Protein AF-A0A3M1X7D5-F1 (afdb_monomer)

pLDDT: mean 87.35, std 13.59, range [32.12, 98.69]

Solvent-accessible surface area (backbone atoms only — not comparable to full-atom values): 14669 Å² total; per-residue (Å²): 107,76,66,60,55,50,52,49,49,52,50,50,45,50,51,51,50,39,64,74,65,35,60,67,53,37,53,47,19,50,61,54,42,29,72,68,46,45,50,51,29,38,50,31,47,51,50,24,51,46,37,49,21,50,30,36,47,53,41,20,40,75,64,70,47,77,72,61,67,68,58,34,41,50,38,47,33,24,18,47,25,33,15,57,65,32,87,39,56,54,47,8,60,54,47,33,17,38,74,73,36,35,84,93,37,30,59,47,22,44,18,15,50,52,38,43,50,49,27,40,48,44,40,44,22,40,53,24,19,53,26,40,69,80,51,25,83,64,44,58,68,70,58,38,52,51,37,52,45,37,28,64,54,48,63,41,51,64,55,53,58,71,70,52,52,68,73,58,45,47,71,76,41,51,88,50,40,64,29,55,54,50,31,51,55,43,65,71,35,62,71,53,31,50,49,31,38,52,34,29,45,54,26,50,54,31,49,45,50,27,49,51,51,44,37,46,46,62,80,36,89,70,63,66,48,48,47,39,28,39,54,37,50,23,50,57,60,36,66,51,78,84,33,39,56,22,59,65,46,36,27,49,31,32,16,51,52,38,35,54,73,72,40,59,47,71,50,21,35,47,42,30,35,30,53,46,38,43,50,48,55,53,20,50,55,12,42,52,51,46,54,54,53,57,70,73,46,91,122

Radius of gyration: 19.64 Å; Cα contacts (8 Å, |Δi|>4): 387; chains: 1; bounding box: 58×40×52 Å

Foldseek 3Di:
DVVVVVVVLLVVLVVVLCVVLPVVLLVVLDVLLDDVLLVLLLVLLLVLLLLLLVLLQLLLVLLVLHDDSVLSSLLSLLLLLCLQRPFFVCRSVLVSLCVRRPDVCSLSSNLSSVLLVLLLQLLLLVLLLVLLVPPVPLPDPVVSVVSVVSNVVSVCVLVVVVPDDPVRLCVPQPVNSSSVVSSSSQCVPCVSSVSSNVSSNSSLVSVLVSLQSSLCSLPRDDDSSLSSNLSSVLVVQLVPRPGRSSPPSSLVSQLVSVVSVVHHSVSSNSSSSSSVSSSVVSSVVSNVSVVVVCVVDPD

Nearest PDB structures (foldseek):
  7f47-assembly1_A  TM=6.386E-01  e=2.350E-03  Rhizobium etli CFN 42
  5m4y-assembly2_C  TM=2.136E-01  e=1.141E+00  Saccharomyces cerevisiae S288C
  7jh5-assembly2_B  TM=1.949E-01  e=1.046E+00  synthetic construct
  7p5j-assembly1_B  TM=1.140E-01  e=4.348E-01  Homo sapiens

Structure (mmCIF, N/CA/C/O backbone):
data_AF-A0A3M1X7D5-F1
#
_entry.id   AF-A0A3M1X7D5-F1
#
loop_
_atom_site.group_PDB
_atom_site.id
_atom_site.type_symbol
_atom_site.label_atom_id
_atom_site.label_alt_id
_atom_site.label_comp_id
_atom_site.label_asym_id
_atom_site.label_entity_id
_atom_site.label_seq_id
_atom_site.pdbx_PDB_ins_code
_atom_site.Cartn_x
_atom_site.Cartn_y
_atom_site.Cartn_z
_atom_site.occupancy
_atom_site.B_iso_or_equiv
_atom_site.auth_seq_id
_atom_site.auth_comp_id
_atom_site.auth_asym_id
_atom_site.auth_atom_id
_atom_site.pdbx_PDB_model_num
ATOM 1 N N . MET A 1 1 ? -35.249 2.603 -13.057 1.00 46.97 1 MET A N 1
ATOM 2 C CA . MET A 1 1 ? -34.426 3.803 -13.359 1.00 46.97 1 MET A CA 1
ATOM 3 C C . MET A 1 1 ? -33.112 3.891 -12.572 1.00 46.97 1 MET A C 1
ATOM 5 O O . MET A 1 1 ? -32.069 3.870 -13.209 1.00 46.97 1 MET A O 1
ATOM 9 N N . LYS A 1 2 ? -33.089 3.908 -11.225 1.00 43.75 2 LYS A N 1
ATOM 10 C CA . LYS A 1 2 ? -31.832 4.059 -10.440 1.00 43.75 2 LYS A CA 1
ATOM 11 C C . LYS A 1 2 ? -30.751 2.982 -10.693 1.00 43.75 2 LYS A C 1
ATOM 13 O O . LYS A 1 2 ? -29.570 3.290 -10.589 1.00 43.75 2 LYS A O 1
ATOM 18 N N . LYS A 1 3 ? -31.128 1.737 -11.027 1.00 44.84 3 LYS A N 1
ATOM 19 C CA . LYS A 1 3 ? -30.176 0.652 -11.361 1.00 44.84 3 LYS A CA 1
ATOM 20 C C . LYS A 1 3 ? -29.504 0.855 -12.725 1.00 44.84 3 LYS A C 1
ATOM 22 O O . LYS A 1 3 ? -28.292 0.720 -12.821 1.00 44.84 3 LYS A O 1
ATOM 27 N N . VAL A 1 4 ? -30.279 1.254 -13.735 1.00 53.41 4 VAL A N 1
ATOM 28 C CA . VAL A 1 4 ? -29.791 1.531 -15.098 1.00 53.41 4 VAL A CA 1
ATOM 29 C C . VAL A 1 4 ? -28.856 2.739 -15.102 1.00 53.41 4 VAL A C 1
ATOM 31 O O . VAL A 1 4 ? -27.792 2.672 -15.696 1.00 53.41 4 VAL A O 1
ATOM 34 N N . LEU A 1 5 ? -29.184 3.795 -14.350 1.00 47.84 5 LEU A N 1
ATOM 35 C CA . LEU A 1 5 ? -28.335 4.986 -14.238 1.00 47.84 5 LEU A CA 1
ATOM 36 C C . LEU A 1 5 ? -26.985 4.691 -13.558 1.00 47.84 5 LEU A C 1
ATOM 38 O O . LEU A 1 5 ? -25.964 5.242 -13.946 1.00 47.84 5 LEU A O 1
ATOM 42 N N . LYS A 1 6 ? -26.960 3.791 -12.566 1.00 46.16 6 LYS A N 1
ATOM 43 C CA . LYS A 1 6 ? -25.721 3.366 -11.890 1.00 46.16 6 LYS A CA 1
ATOM 44 C C . LYS A 1 6 ? -24.872 2.426 -12.751 1.00 46.16 6 LYS A C 1
ATOM 46 O O . LYS A 1 6 ? -23.653 2.529 -12.708 1.00 46.16 6 LYS A O 1
ATOM 51 N N . LEU A 1 7 ? -25.504 1.544 -13.530 1.00 49.38 7 LEU A N 1
ATOM 52 C CA . LEU A 1 7 ? -24.833 0.714 -14.540 1.00 49.38 7 LEU A CA 1
ATOM 53 C C . LEU A 1 7 ? -24.243 1.578 -15.655 1.00 49.38 7 LEU A C 1
ATOM 55 O O . LEU A 1 7 ? -23.081 1.405 -15.996 1.00 49.38 7 LEU A O 1
ATOM 59 N N . ALA A 1 8 ? -25.006 2.553 -16.148 1.00 57.62 8 ALA A N 1
ATOM 60 C CA . ALA A 1 8 ? -24.535 3.525 -17.123 1.00 57.62 8 ALA A CA 1
ATOM 61 C C . ALA A 1 8 ? -23.377 4.358 -16.560 1.00 57.62 8 ALA A C 1
ATOM 63 O O . ALA A 1 8 ? -22.364 4.489 -17.225 1.00 57.62 8 ALA A O 1
ATOM 64 N N . ALA A 1 9 ? -23.462 4.838 -15.315 1.00 52.31 9 ALA A N 1
ATOM 65 C CA . ALA A 1 9 ? -22.362 5.561 -14.678 1.00 52.31 9 ALA A CA 1
ATOM 66 C C . ALA A 1 9 ? -21.111 4.683 -14.499 1.00 52.31 9 ALA A C 1
ATOM 68 O O . ALA A 1 9 ? -20.013 5.123 -14.814 1.00 52.31 9 ALA A O 1
ATOM 69 N N . GLY A 1 10 ? -21.264 3.432 -14.049 1.00 48.69 10 GLY A N 1
ATOM 70 C CA . GLY A 1 10 ? -20.154 2.483 -13.925 1.00 48.69 10 GLY A CA 1
ATOM 71 C C . GLY A 1 10 ? -19.503 2.157 -15.271 1.00 48.69 10 GLY A C 1
ATOM 72 O O . GLY A 1 10 ? -18.281 2.163 -15.363 1.00 48.69 10 GLY A O 1
ATOM 73 N N . LEU A 1 11 ? -20.305 1.943 -16.319 1.00 58.69 11 LEU A N 1
ATOM 74 C CA . LEU A 1 11 ? -19.830 1.713 -17.685 1.00 58.69 11 LEU A CA 1
ATOM 75 C C . LEU A 1 11 ? -19.167 2.958 -18.278 1.00 58.69 11 LEU A C 1
ATOM 77 O O . LEU A 1 11 ? -18.107 2.833 -18.865 1.00 58.69 11 LEU A O 1
ATOM 81 N N . VAL A 1 12 ? -19.724 4.153 -18.075 1.00 65.12 12 VAL A N 1
ATOM 82 C CA . VAL A 1 12 ? -19.129 5.419 -18.534 1.00 65.12 12 VAL A CA 1
ATOM 83 C C . VAL A 1 12 ? -17.789 5.663 -17.850 1.00 65.12 12 VAL A C 1
ATOM 85 O O . VAL A 1 12 ? -16.816 5.975 -18.523 1.00 65.12 12 VAL A O 1
ATOM 88 N N . ILE A 1 13 ? -17.702 5.467 -16.534 1.00 55.62 13 ILE A N 1
ATOM 89 C CA . ILE A 1 13 ? -16.447 5.616 -15.789 1.00 55.62 13 ILE A CA 1
ATOM 90 C C . ILE A 1 13 ? -15.420 4.563 -16.242 1.00 55.62 13 ILE A C 1
ATOM 92 O O . ILE A 1 13 ? -14.254 4.899 -16.441 1.00 55.62 13 ILE A O 1
ATOM 96 N N . LEU A 1 14 ? -15.851 3.316 -16.471 1.00 54.78 14 LEU A N 1
ATOM 97 C CA . LEU A 1 14 ? -15.013 2.258 -17.040 1.00 54.78 14 LEU A CA 1
ATOM 98 C C . LEU A 1 14 ? -14.494 2.648 -18.432 1.00 54.78 14 LEU A C 1
ATOM 100 O O . LEU A 1 14 ? -13.297 2.567 -18.683 1.00 54.78 14 LEU A O 1
ATOM 104 N N . SER A 1 15 ? -15.375 3.105 -19.324 1.00 56.34 15 SER A N 1
ATOM 105 C CA . SER A 1 15 ? -15.039 3.526 -20.686 1.00 56.34 15 SER A CA 1
ATOM 106 C C . SER A 1 15 ? -14.101 4.728 -20.699 1.00 56.34 15 SER A C 1
ATOM 108 O O . SER A 1 15 ? -13.146 4.732 -21.469 1.00 56.34 15 SER A O 1
ATOM 110 N N . VAL A 1 16 ? -14.321 5.713 -19.823 1.00 62.62 16 VAL A N 1
ATOM 111 C CA . VAL A 1 16 ? -13.452 6.888 -19.672 1.00 62.62 16 VAL A CA 1
ATOM 112 C C . VAL A 1 16 ? -12.079 6.473 -19.156 1.00 62.62 16 VAL A C 1
ATOM 114 O O . VAL A 1 16 ? -11.078 6.884 -19.726 1.00 62.62 16 VAL A O 1
ATOM 117 N N . LEU A 1 17 ? -11.994 5.616 -18.138 1.00 55.09 17 LEU A N 1
ATOM 118 C CA . LEU A 1 17 ? -10.699 5.189 -17.608 1.00 55.09 17 LEU A CA 1
ATOM 119 C C . LEU A 1 17 ? -9.945 4.262 -18.552 1.00 55.09 17 LEU A C 1
ATOM 121 O O . LEU A 1 17 ? -8.731 4.392 -18.671 1.00 55.09 17 LEU A O 1
ATOM 125 N N . VAL A 1 18 ? -10.636 3.385 -19.278 1.00 58.28 18 VAL A N 1
ATOM 126 C CA . VAL A 1 18 ? -10.020 2.596 -20.348 1.00 58.28 18 VAL A CA 1
ATOM 127 C C . VAL A 1 18 ? -9.516 3.520 -21.458 1.00 58.28 18 VAL A C 1
ATOM 129 O O . VAL A 1 18 ? -8.369 3.376 -21.871 1.00 58.28 18 VAL A O 1
ATOM 132 N N . ALA A 1 19 ? -10.308 4.510 -21.882 1.00 61.00 19 ALA A N 1
ATOM 133 C CA . ALA A 1 19 ? -9.897 5.496 -22.882 1.00 61.00 19 ALA A CA 1
ATOM 134 C C . ALA A 1 19 ? -8.689 6.332 -22.425 1.00 61.00 19 ALA A C 1
ATOM 136 O O . ALA A 1 19 ? -7.773 6.550 -23.213 1.00 61.00 19 ALA A O 1
ATOM 137 N N . LEU A 1 20 ? -8.642 6.728 -21.148 1.00 60.84 20 LEU A N 1
ATOM 138 C CA . LEU A 1 20 ? -7.514 7.448 -20.546 1.00 60.84 20 LEU A CA 1
ATOM 139 C C . LEU A 1 20 ? -6.274 6.557 -20.352 1.00 60.84 20 LEU A C 1
ATOM 141 O O . LEU A 1 20 ? -5.152 7.045 -20.450 1.00 60.84 20 LEU A O 1
ATOM 145 N N . SER A 1 21 ? -6.462 5.256 -20.105 1.00 56.34 21 SER A N 1
ATOM 146 C CA . SER A 1 21 ? -5.370 4.285 -19.913 1.00 56.34 21 SER A CA 1
ATOM 147 C C . SER A 1 21 ? -4.774 3.780 -21.234 1.00 56.34 21 SER A C 1
ATOM 149 O O . SER A 1 21 ? -3.658 3.263 -21.252 1.00 56.34 21 SER A O 1
ATOM 151 N N . GLY A 1 22 ? -5.510 3.914 -22.342 1.00 67.31 22 GLY A N 1
ATOM 152 C CA . GLY A 1 22 ? -5.159 3.348 -23.642 1.00 67.31 22 GLY A CA 1
ATOM 153 C C . GLY A 1 22 ? -5.378 1.827 -23.669 1.00 67.31 22 GLY A C 1
ATOM 154 O O . GLY A 1 22 ? -4.467 1.081 -23.312 1.00 67.31 22 GLY A O 1
ATOM 155 N N . PRO A 1 23 ? -6.536 1.313 -24.128 1.00 65.94 23 PRO A N 1
ATOM 156 C CA . PRO A 1 23 ? -6.844 -0.125 -24.092 1.00 65.94 23 PRO A CA 1
ATOM 157 C C . PRO A 1 23 ? -5.819 -0.984 -24.843 1.00 65.94 23 PRO A C 1
ATOM 159 O O . PRO A 1 23 ? -5.523 -2.102 -24.421 1.00 65.94 23 PRO A O 1
ATOM 162 N N . GLY A 1 24 ? -5.231 -0.443 -25.918 1.00 72.75 24 GLY A N 1
ATOM 163 C CA . GLY A 1 24 ? -4.146 -1.096 -26.652 1.00 72.75 24 GLY A CA 1
ATOM 164 C C . GLY A 1 24 ? -2.930 -1.386 -25.770 1.00 72.75 24 GLY A C 1
ATOM 165 O O . GLY A 1 24 ? -2.400 -2.490 -25.815 1.00 72.75 24 GLY A O 1
ATOM 166 N N . ARG A 1 25 ? -2.568 -0.457 -24.877 1.00 73.31 25 ARG A N 1
ATOM 167 C CA . ARG A 1 25 ? -1.424 -0.599 -23.965 1.00 73.31 25 ARG A CA 1
ATOM 168 C C . ARG A 1 25 ? -1.649 -1.694 -22.926 1.00 73.31 25 ARG A C 1
ATOM 170 O O . ARG A 1 25 ? -0.757 -2.499 -22.675 1.00 73.31 25 ARG A O 1
ATOM 177 N N . VAL A 1 26 ? -2.850 -1.766 -22.350 1.00 74.88 26 VAL A N 1
ATOM 178 C CA . VAL A 1 26 ? -3.208 -2.824 -21.387 1.00 74.88 26 VAL A CA 1
ATOM 179 C C . VAL A 1 26 ? -3.158 -4.198 -22.059 1.00 74.88 26 VAL A C 1
ATOM 181 O O . VAL A 1 26 ? -2.576 -5.135 -21.510 1.00 74.88 26 VAL A O 1
ATOM 184 N N . LEU A 1 27 ? -3.706 -4.310 -23.274 1.00 78.75 27 LEU A N 1
ATOM 185 C CA . LEU A 1 27 ? -3.667 -5.548 -24.051 1.00 78.75 27 LEU A CA 1
ATOM 186 C C . LEU A 1 27 ? -2.232 -5.948 -24.431 1.00 78.75 27 LEU A C 1
ATOM 188 O O . LEU A 1 27 ? -1.889 -7.127 -24.364 1.00 78.75 27 LEU A O 1
ATOM 192 N N . GLU A 1 28 ? -1.386 -4.989 -24.804 1.00 78.50 28 GLU A N 1
ATOM 193 C CA . GLU A 1 28 ? 0.042 -5.216 -25.055 1.00 78.50 28 GLU A CA 1
ATOM 194 C C . GLU A 1 28 ? 0.769 -5.729 -23.809 1.00 78.50 28 GLU A C 1
ATOM 196 O O . GLU A 1 28 ? 1.515 -6.702 -23.907 1.00 78.50 28 GLU A O 1
ATOM 201 N N . GLY A 1 29 ? 0.504 -5.150 -22.632 1.00 77.44 29 GLY A N 1
ATOM 202 C CA . GLY A 1 29 ? 1.049 -5.631 -21.359 1.00 77.44 29 GLY A CA 1
ATOM 203 C C . GLY A 1 29 ? 0.656 -7.083 -21.071 1.00 77.44 29 GLY A C 1
ATOM 204 O O . GLY A 1 29 ? 1.513 -7.919 -20.785 1.00 77.44 29 GLY A O 1
ATOM 205 N N . MET A 1 30 ? -0.628 -7.423 -21.242 1.00 82.62 30 MET A N 1
ATOM 206 C CA . MET A 1 30 ? -1.113 -8.804 -21.088 1.00 82.62 30 MET A CA 1
ATOM 207 C C . MET A 1 30 ? -0.430 -9.771 -22.065 1.00 82.62 30 MET A C 1
ATOM 209 O O . MET A 1 30 ? 0.009 -10.851 -21.662 1.00 82.62 30 MET A O 1
ATOM 213 N N . LYS A 1 31 ? -0.304 -9.380 -23.341 1.00 87.94 31 LYS A N 1
ATOM 214 C CA . LYS A 1 31 ? 0.374 -10.184 -24.371 1.00 87.94 31 LYS A CA 1
ATOM 215 C C . LYS A 1 31 ? 1.855 -10.382 -24.056 1.00 87.94 31 LYS A C 1
ATOM 217 O O . LYS A 1 31 ? 2.360 -11.487 -24.231 1.00 87.94 31 LYS A O 1
ATOM 222 N N . LYS A 1 32 ? 2.536 -9.341 -23.569 1.00 86.56 32 LYS A N 1
ATOM 223 C CA . LYS A 1 32 ? 3.967 -9.381 -23.243 1.00 86.56 32 LYS A CA 1
ATOM 224 C C . LYS A 1 32 ? 4.265 -10.314 -22.068 1.00 86.56 32 LYS A C 1
ATOM 226 O O . LYS A 1 32 ? 5.219 -11.084 -22.126 1.00 86.56 32 LYS A O 1
ATOM 231 N N . VAL A 1 33 ? 3.432 -10.293 -21.026 1.00 92.44 33 VAL A N 1
ATOM 232 C CA . VAL A 1 33 ? 3.582 -11.196 -19.871 1.00 92.44 33 VAL A CA 1
ATOM 233 C C . VAL A 1 33 ? 3.288 -12.651 -20.260 1.00 92.44 33 VAL A C 1
ATOM 235 O O . VAL A 1 33 ? 4.031 -13.563 -19.883 1.00 92.44 33 VAL A O 1
ATOM 238 N N . GLY A 1 34 ? 2.246 -12.866 -21.064 1.00 93.19 34 GLY A N 1
ATOM 239 C CA . GLY A 1 34 ? 1.757 -14.190 -21.438 1.00 93.19 34 GLY A CA 1
ATOM 240 C C . GLY A 1 34 ? 0.802 -14.787 -20.390 1.00 93.19 34 GLY A C 1
ATOM 241 O O . GLY A 1 34 ? 0.835 -14.411 -19.216 1.00 93.19 34 GLY A O 1
ATOM 242 N N . PRO A 1 35 ? -0.066 -15.736 -20.785 1.00 93.25 35 PRO A N 1
ATOM 243 C CA . PRO A 1 35 ? -1.208 -16.167 -19.972 1.00 93.25 35 PRO A CA 1
ATOM 244 C C . PRO A 1 35 ? -0.817 -16.874 -18.666 1.00 93.25 35 PRO A C 1
ATOM 246 O O . PRO A 1 35 ? -1.456 -16.649 -17.638 1.00 93.25 35 PRO A O 1
ATOM 249 N N . GLY A 1 36 ? 0.240 -17.695 -18.677 1.00 95.94 36 GLY A N 1
ATOM 250 C CA . GLY A 1 36 ? 0.698 -18.421 -17.485 1.00 95.94 36 GLY A CA 1
ATOM 251 C C . GLY A 1 36 ? 1.231 -17.484 -16.399 1.00 95.94 36 GLY A C 1
ATOM 252 O O . GLY A 1 36 ? 0.753 -17.506 -15.266 1.00 95.94 36 GLY A O 1
ATOM 253 N N . ALA A 1 37 ? 2.165 -16.599 -16.762 1.00 96.12 37 ALA A N 1
ATOM 254 C CA . ALA A 1 37 ? 2.728 -15.613 -15.840 1.00 96.12 37 ALA A CA 1
ATOM 255 C C . ALA A 1 37 ? 1.675 -14.593 -15.376 1.00 96.12 37 ALA A C 1
ATOM 257 O O . ALA A 1 37 ? 1.655 -14.230 -14.202 1.00 96.12 37 ALA A O 1
ATOM 258 N N . PHE A 1 38 ? 0.748 -14.191 -16.254 1.00 95.81 38 PHE A N 1
ATOM 259 C CA . PHE A 1 38 ? -0.364 -13.317 -15.880 1.00 95.81 38 PHE A CA 1
ATOM 260 C C . PHE A 1 38 ? -1.278 -13.982 -14.843 1.00 95.81 38 PHE A C 1
ATOM 262 O O . PHE A 1 38 ? -1.620 -13.361 -13.839 1.00 95.81 38 PHE A O 1
ATOM 269 N N . SER A 1 39 ? -1.635 -15.254 -15.049 1.00 96.00 39 SER A N 1
ATOM 270 C CA . SER A 1 39 ? -2.478 -16.011 -14.115 1.00 96.00 39 SER A CA 1
ATOM 271 C C . SER A 1 39 ? -1.798 -16.181 -12.758 1.00 96.00 39 SER A C 1
ATOM 273 O O . SER A 1 39 ? -2.425 -15.954 -11.725 1.00 96.00 39 SER A O 1
ATOM 275 N N . LEU A 1 40 ? -0.499 -16.499 -12.743 1.00 97.88 40 LEU A N 1
ATOM 276 C CA . LEU A 1 40 ? 0.280 -16.577 -11.508 1.00 97.88 40 LEU A CA 1
ATOM 277 C C . LEU A 1 40 ? 0.341 -15.220 -10.789 1.00 97.88 40 LEU A C 1
ATOM 279 O O . LEU A 1 40 ? 0.082 -15.157 -9.589 1.00 97.88 40 LEU A O 1
ATOM 283 N N . ALA A 1 41 ? 0.609 -14.127 -11.510 1.00 97.81 41 ALA A N 1
ATOM 284 C CA . ALA A 1 41 ? 0.616 -12.781 -10.938 1.00 97.81 41 ALA A CA 1
ATOM 285 C C . ALA A 1 41 ? -0.761 -12.389 -10.370 1.00 97.81 41 ALA A C 1
ATOM 287 O O . ALA A 1 41 ? -0.838 -11.818 -9.281 1.00 97.81 41 ALA A O 1
ATOM 288 N N . ALA A 1 42 ? -1.851 -12.743 -11.057 1.00 96.25 42 ALA A N 1
ATOM 289 C CA . ALA A 1 42 ? -3.217 -12.527 -10.586 1.00 96.25 42 ALA A CA 1
ATOM 290 C C . ALA A 1 42 ? -3.529 -13.331 -9.313 1.00 96.25 42 ALA A C 1
ATOM 292 O O . ALA A 1 42 ? -4.112 -12.784 -8.377 1.00 96.25 42 ALA A O 1
ATOM 293 N N . LEU A 1 43 ? -3.101 -14.596 -9.238 1.00 97.75 43 LEU A N 1
ATOM 294 C CA . LEU A 1 43 ? -3.260 -15.441 -8.049 1.00 97.75 43 LEU A CA 1
ATOM 295 C C . LEU A 1 43 ? -2.446 -14.922 -6.859 1.00 97.75 43 LEU A C 1
ATOM 297 O O . LEU A 1 43 ? -2.970 -14.850 -5.744 1.00 97.75 43 LEU A O 1
ATOM 301 N N . LEU A 1 44 ? -1.195 -14.509 -7.084 1.00 98.38 44 LEU A N 1
ATOM 302 C CA . LEU A 1 44 ? -0.359 -13.876 -6.060 1.00 98.38 44 LEU A CA 1
ATOM 303 C C . LEU A 1 44 ? -1.007 -12.586 -5.554 1.00 98.38 44 LEU A C 1
ATOM 305 O O . LEU A 1 44 ? -1.094 -12.372 -4.342 1.00 98.38 44 LEU A O 1
ATOM 309 N N . TYR A 1 45 ? -1.533 -11.760 -6.465 1.00 97.00 45 TYR A N 1
ATOM 310 C CA . TYR A 1 45 ? -2.218 -10.533 -6.081 1.00 97.00 45 TYR A CA 1
ATOM 311 C C . TYR A 1 45 ? -3.489 -10.829 -5.279 1.00 97.00 45 TYR A C 1
ATOM 313 O O . TYR A 1 45 ? -3.671 -10.244 -4.214 1.00 97.00 45 TYR A O 1
ATOM 321 N N . LEU A 1 46 ? -4.320 -11.782 -5.715 1.00 96.75 46 LEU A N 1
ATOM 322 C CA . LEU A 1 46 ? -5.554 -12.182 -5.024 1.00 96.75 46 LEU A CA 1
ATOM 323 C C . LEU A 1 46 ? -5.262 -12.719 -3.620 1.00 96.75 46 LEU A C 1
ATOM 325 O O . LEU A 1 46 ? -5.950 -12.369 -2.658 1.00 96.75 46 LEU A O 1
ATOM 329 N N . SER A 1 47 ? -4.209 -13.525 -3.496 1.00 98.12 47 SER A N 1
ATOM 330 C CA . SER A 1 47 ? -3.725 -14.035 -2.212 1.00 98.12 47 SER A CA 1
ATOM 331 C C . SER A 1 47 ? -3.309 -12.880 -1.303 1.00 98.12 47 SER A C 1
ATOM 333 O O . SER A 1 47 ? -3.761 -12.798 -0.161 1.00 98.12 47 SER A O 1
ATOM 335 N N . GLY A 1 48 ? -2.554 -11.913 -1.835 1.00 98.00 48 GLY A N 1
ATOM 336 C CA . GLY A 1 48 ? -2.195 -10.688 -1.122 1.00 98.00 48 GLY A CA 1
ATOM 337 C C . GLY A 1 48 ? -3.418 -9.889 -0.657 1.00 98.00 48 GLY A C 1
ATOM 338 O O . GLY A 1 48 ? -3.477 -9.472 0.499 1.00 98.00 48 GLY A O 1
ATOM 339 N N . GLN A 1 49 ? -4.437 -9.726 -1.504 1.00 96.19 49 GLN A N 1
ATOM 340 C CA . GLN A 1 49 ? -5.676 -9.029 -1.127 1.00 96.19 49 GLN A CA 1
ATOM 341 C C . GLN A 1 49 ? -6.481 -9.782 -0.064 1.00 96.19 49 GLN A C 1
ATOM 343 O O . GLN A 1 49 ? -7.102 -9.168 0.807 1.00 96.19 49 GLN A O 1
ATOM 348 N N . THR A 1 50 ? -6.435 -11.111 -0.080 1.00 96.88 50 THR A N 1
ATOM 349 C CA . THR A 1 50 ? -7.057 -11.957 0.946 1.00 96.88 50 THR A CA 1
ATOM 350 C C . THR A 1 50 ? -6.351 -11.784 2.294 1.00 96.88 50 THR A C 1
ATOM 352 O O . THR A 1 50 ? -7.010 -11.619 3.323 1.00 96.88 50 THR A O 1
ATOM 355 N N . VAL A 1 51 ? -5.017 -11.706 2.292 1.00 98.31 51 VAL A N 1
ATOM 356 C CA . VAL A 1 51 ? -4.212 -11.384 3.484 1.00 98.31 51 VAL A CA 1
ATOM 357 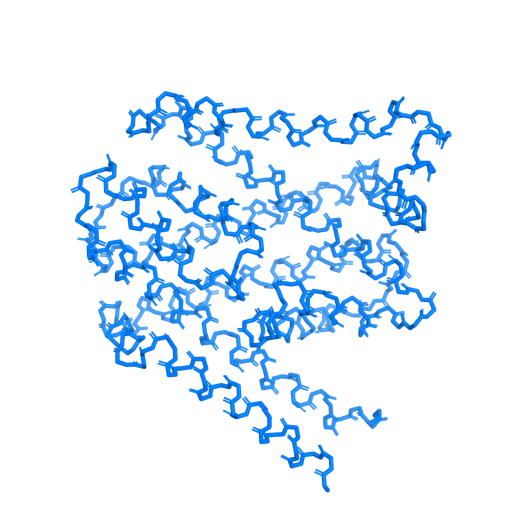C C . VAL A 1 51 ? -4.534 -9.980 4.007 1.00 98.31 51 VAL A C 1
ATOM 359 O O . VAL A 1 51 ? -4.736 -9.801 5.210 1.00 98.31 51 VAL A O 1
ATOM 362 N N . CYS A 1 52 ? -4.667 -8.987 3.125 1.00 97.75 52 CYS A N 1
ATOM 363 C CA . CYS A 1 52 ? -5.105 -7.643 3.508 1.00 97.75 52 CYS A CA 1
ATOM 364 C C . CYS A 1 52 ? -6.528 -7.629 4.092 1.00 97.75 52 CYS A C 1
ATOM 366 O O . CYS A 1 52 ? -6.788 -6.932 5.071 1.00 97.75 52 CYS A O 1
ATOM 368 N N . SER A 1 53 ? -7.437 -8.440 3.548 1.00 97.56 53 SER A N 1
ATOM 369 C CA . SER A 1 53 ? -8.795 -8.603 4.081 1.00 97.56 53 SER A CA 1
ATOM 370 C C . SER A 1 53 ? -8.776 -9.213 5.485 1.00 97.56 53 SER A C 1
ATOM 372 O O . SER A 1 53 ? -9.544 -8.794 6.352 1.00 97.56 53 SER A O 1
ATOM 374 N N . TYR A 1 54 ? -7.868 -10.162 5.741 1.00 98.38 54 TYR A N 1
ATOM 375 C CA . TYR A 1 54 ? -7.666 -10.745 7.071 1.00 98.38 54 TYR A CA 1
ATOM 376 C C . TYR A 1 54 ? -7.117 -9.701 8.042 1.00 98.38 54 TYR A C 1
ATOM 378 O O . TYR A 1 54 ? -7.650 -9.541 9.140 1.00 98.38 54 TYR A O 1
ATOM 386 N N . ARG A 1 55 ? -6.105 -8.936 7.619 1.00 98.19 55 ARG A N 1
ATOM 387 C CA . ARG A 1 55 ? -5.553 -7.824 8.398 1.00 98.19 55 ARG A CA 1
ATOM 388 C C . ARG A 1 55 ? -6.643 -6.838 8.808 1.00 98.19 55 ARG A C 1
ATOM 390 O O . ARG A 1 55 ? -6.735 -6.482 9.979 1.00 98.19 55 ARG A O 1
ATOM 397 N N . TRP A 1 56 ? -7.492 -6.442 7.862 1.00 97.94 56 TRP A N 1
ATOM 398 C CA . TRP A 1 56 ? -8.594 -5.522 8.123 1.00 97.94 56 TRP A CA 1
ATOM 399 C C . TRP A 1 56 ? -9.667 -6.120 9.043 1.00 97.94 56 TRP A C 1
ATOM 401 O O . TRP A 1 56 ? -10.217 -5.425 9.895 1.00 97.94 56 TRP A O 1
ATOM 411 N N . MET A 1 57 ? -9.933 -7.425 8.942 1.00 98.25 57 MET A N 1
ATOM 412 C CA . MET A 1 57 ? -10.796 -8.130 9.894 1.00 98.25 57 MET A CA 1
ATOM 413 C C . MET A 1 57 ? -10.224 -8.093 11.315 1.00 98.25 57 MET A C 1
ATOM 415 O O . MET A 1 57 ? -10.964 -7.874 12.272 1.00 98.25 57 MET A O 1
ATOM 419 N N . VAL A 1 58 ? -8.914 -8.290 11.473 1.00 97.88 58 VAL A N 1
ATOM 420 C CA . VAL A 1 58 ? -8.259 -8.219 12.786 1.00 97.88 58 VAL A CA 1
ATOM 421 C C . VAL A 1 58 ? -8.365 -6.807 13.372 1.00 97.88 58 VAL A C 1
ATOM 423 O O . VAL A 1 58 ? -8.751 -6.666 14.533 1.00 97.88 58 VAL A O 1
ATOM 426 N N . THR A 1 59 ? -8.079 -5.762 12.586 1.00 97.75 59 THR A N 1
ATOM 427 C CA . THR A 1 59 ? -8.135 -4.376 13.082 1.00 97.75 59 THR A CA 1
ATOM 428 C C . THR A 1 59 ? -9.561 -3.915 13.379 1.00 97.75 59 THR A C 1
ATOM 430 O O . THR A 1 59 ? -9.793 -3.280 14.403 1.00 97.75 59 THR A O 1
ATOM 433 N N . SER A 1 60 ? -10.541 -4.255 12.540 1.00 97.50 60 SER A N 1
ATOM 434 C CA . SER A 1 60 ? -11.946 -3.878 12.759 1.00 97.50 60 SER A CA 1
ATOM 435 C C . SER A 1 60 ? -12.559 -4.571 13.977 1.00 97.50 60 SER A C 1
ATOM 437 O O . SER A 1 60 ? -13.174 -3.899 14.809 1.00 97.50 60 SER A O 1
ATOM 439 N N . ARG A 1 61 ? -12.313 -5.876 14.161 1.00 97.38 61 ARG A N 1
ATOM 440 C CA . ARG A 1 61 ? -12.756 -6.621 15.353 1.00 97.38 61 ARG A CA 1
ATOM 441 C C . ARG A 1 61 ? -12.130 -6.084 16.632 1.00 97.38 61 ARG A C 1
ATOM 443 O O . ARG A 1 61 ? -12.813 -5.963 17.642 1.00 97.38 61 ARG A O 1
ATOM 450 N N . ALA A 1 62 ? -10.859 -5.687 16.592 1.00 96.94 62 ALA A N 1
ATOM 451 C CA . ALA A 1 62 ? -10.196 -5.071 17.740 1.00 96.94 62 ALA A CA 1
ATOM 452 C C . ALA A 1 62 ? -10.813 -3.717 18.153 1.00 96.94 62 ALA A C 1
ATOM 454 O O . ALA A 1 62 ? -10.674 -3.323 19.310 1.00 96.94 62 ALA A O 1
ATOM 455 N N . LEU A 1 63 ? -11.522 -3.041 17.239 1.00 96.62 63 LEU A N 1
ATOM 456 C CA . LEU A 1 63 ? -12.325 -1.835 17.498 1.00 96.62 63 LEU A CA 1
ATOM 457 C C . LEU A 1 63 ? -13.818 -2.141 17.726 1.00 96.62 63 LEU A C 1
ATOM 459 O O . LEU A 1 63 ? -14.657 -1.237 17.744 1.00 96.62 63 LEU A O 1
ATOM 463 N N . GLY A 1 64 ? -14.157 -3.420 17.894 1.00 95.38 64 GLY A N 1
ATOM 464 C CA . GLY A 1 64 ? -15.500 -3.920 18.162 1.00 95.38 64 GLY A CA 1
ATOM 465 C C . GLY A 1 64 ? -16.434 -3.941 16.950 1.00 95.38 64 GLY A C 1
ATOM 466 O O . GLY A 1 64 ? -17.639 -4.084 17.142 1.00 95.38 64 GLY A O 1
ATOM 467 N N . VAL A 1 65 ? -15.931 -3.761 15.724 1.00 95.81 65 VAL A N 1
ATOM 468 C CA . VAL A 1 65 ? -16.716 -3.919 14.489 1.00 95.81 65 VAL A CA 1
ATOM 469 C C . VAL A 1 65 ? -16.578 -5.364 14.017 1.00 95.81 65 VAL A C 1
ATOM 471 O O . VAL A 1 65 ? -15.658 -5.720 13.282 1.00 95.81 65 VAL A O 1
ATOM 474 N N . GLU A 1 66 ? -17.486 -6.221 14.473 1.00 95.12 66 GLU A N 1
ATOM 475 C CA . GLU A 1 66 ? -17.425 -7.653 14.197 1.00 95.12 66 GLU A CA 1
ATOM 476 C C . GLU A 1 66 ? -18.256 -8.035 12.973 1.00 95.12 66 GLU A C 1
ATOM 478 O O . GLU A 1 66 ? -19.481 -7.928 12.954 1.00 95.12 66 GLU A O 1
ATOM 483 N N . ARG A 1 67 ? -17.575 -8.512 11.927 1.00 94.75 67 ARG A N 1
ATOM 484 C CA . ARG A 1 67 ? -18.202 -9.118 10.746 1.00 94.75 67 ARG A CA 1
ATOM 485 C C . ARG A 1 67 ? -17.483 -10.416 10.350 1.00 94.75 67 ARG A C 1
ATOM 487 O O . ARG A 1 67 ? -16.306 -10.604 10.695 1.00 94.75 67 ARG A O 1
ATOM 494 N N . PRO A 1 68 ? -18.154 -11.323 9.617 1.00 95.69 68 PRO A N 1
ATOM 495 C CA . PRO A 1 68 ? -17.516 -12.506 9.048 1.00 95.69 68 PRO A CA 1
ATOM 496 C C . PRO A 1 68 ? -16.359 -12.146 8.107 1.00 95.69 68 PRO A C 1
ATOM 498 O O . PRO A 1 68 ? -16.359 -11.087 7.475 1.00 95.69 68 PRO A O 1
ATOM 501 N N . PHE A 1 69 ? -15.384 -13.046 7.967 1.00 96.12 69 PHE A N 1
ATOM 502 C CA . PHE A 1 69 ? -14.240 -12.848 7.069 1.00 96.12 69 PHE A CA 1
ATOM 503 C C . PHE A 1 69 ? -14.671 -12.634 5.609 1.00 96.12 69 PHE A C 1
ATOM 505 O O . PHE A 1 69 ? -14.172 -11.730 4.946 1.00 96.12 69 PHE A O 1
ATOM 512 N N . ALA A 1 70 ? -15.671 -13.387 5.140 1.00 93.50 70 ALA A N 1
ATOM 513 C CA . ALA A 1 70 ? -16.207 -13.256 3.785 1.00 93.50 70 ALA A CA 1
ATOM 514 C C . ALA A 1 70 ? -16.701 -11.830 3.474 1.00 93.50 70 ALA A C 1
ATOM 516 O O . ALA A 1 70 ? -16.476 -11.326 2.377 1.00 93.50 70 ALA A O 1
ATOM 517 N N . VAL A 1 71 ? -17.305 -11.145 4.454 1.00 93.38 71 VAL A N 1
ATOM 518 C CA . VAL A 1 71 ? -17.736 -9.747 4.293 1.00 93.38 71 VAL A CA 1
ATOM 519 C C . VAL A 1 71 ? -16.531 -8.837 4.061 1.00 93.38 71 VAL A C 1
ATOM 521 O O . VAL A 1 71 ? -16.578 -7.984 3.180 1.00 93.38 71 VAL A O 1
ATOM 524 N N . HIS A 1 72 ? -15.434 -9.047 4.793 1.00 95.69 72 HIS A N 1
ATOM 525 C CA . HIS A 1 72 ? -14.206 -8.275 4.606 1.00 95.69 72 HIS A CA 1
ATOM 526 C C . HIS A 1 72 ? -13.617 -8.501 3.221 1.00 95.69 72 HIS A C 1
ATOM 528 O O . HIS A 1 72 ? -13.317 -7.520 2.556 1.00 95.69 72 HIS A O 1
ATOM 534 N N . VAL A 1 73 ? -13.522 -9.753 2.760 1.00 94.75 73 VAL A N 1
ATOM 535 C CA . VAL A 1 73 ? -13.008 -10.078 1.418 1.00 94.75 73 VAL A CA 1
ATOM 536 C C . VAL A 1 73 ? -13.814 -9.362 0.341 1.00 94.75 73 VAL A C 1
ATOM 538 O O . VAL A 1 73 ? -13.243 -8.661 -0.495 1.00 94.75 73 VAL A O 1
ATOM 541 N N . VAL A 1 74 ? -15.146 -9.470 0.380 1.00 92.69 74 VAL A N 1
ATOM 542 C CA . VAL A 1 74 ? -15.967 -8.840 -0.655 1.00 92.69 74 VAL A CA 1
ATOM 543 C C . VAL A 1 74 ? -15.870 -7.316 -0.598 1.00 92.69 74 VAL A C 1
ATOM 545 O O . VAL A 1 74 ? -15.700 -6.680 -1.640 1.00 92.69 74 VAL A O 1
ATOM 548 N N . LEU A 1 75 ? -15.934 -6.712 0.592 1.00 93.00 75 LEU A N 1
ATOM 549 C CA . LEU A 1 75 ? -15.803 -5.262 0.744 1.00 93.00 75 LEU A CA 1
ATOM 550 C C . LEU A 1 75 ? -14.402 -4.758 0.362 1.00 93.00 75 LEU A C 1
ATOM 552 O O . LEU A 1 75 ? -14.294 -3.661 -0.185 1.00 93.00 75 LEU A O 1
ATOM 556 N N . TYR A 1 76 ? -13.342 -5.539 0.590 1.00 94.00 76 TYR A N 1
ATOM 557 C CA . TYR A 1 76 ? -11.975 -5.183 0.203 1.00 94.00 76 TYR A CA 1
ATOM 558 C C . TYR A 1 76 ? -11.826 -5.155 -1.317 1.00 94.00 76 TYR A C 1
ATOM 560 O O . TYR A 1 76 ? -11.395 -4.142 -1.866 1.00 94.00 76 TYR A O 1
ATOM 568 N N . LEU A 1 77 ? -12.258 -6.223 -1.999 1.00 92.12 77 LEU A N 1
ATOM 569 C CA . LEU A 1 77 ? -12.230 -6.314 -3.462 1.00 92.12 77 LEU A CA 1
ATOM 570 C C . LEU A 1 77 ? -13.135 -5.254 -4.107 1.00 92.12 77 LEU A C 1
ATOM 572 O O . LEU A 1 77 ? -12.745 -4.595 -5.069 1.00 92.12 77 LEU A O 1
ATOM 576 N N . SER A 1 78 ? -14.316 -5.013 -3.532 1.00 90.06 78 SER A N 1
ATOM 577 C CA . SER A 1 78 ? -15.204 -3.919 -3.952 1.00 90.06 78 SER A CA 1
ATOM 578 C C . SER A 1 78 ? -14.544 -2.548 -3.771 1.00 90.06 78 SER A C 1
ATOM 580 O O . SER A 1 78 ? -14.685 -1.666 -4.615 1.00 90.06 78 SER A O 1
ATOM 582 N N . GLY A 1 79 ? -13.808 -2.360 -2.674 1.00 89.69 79 GLY A N 1
ATOM 583 C CA . GLY A 1 79 ? -13.042 -1.147 -2.398 1.00 89.69 79 GLY A CA 1
ATOM 584 C C . GLY A 1 79 ? -11.927 -0.913 -3.417 1.00 89.69 79 GLY A C 1
ATOM 585 O O . GLY A 1 79 ? -11.716 0.229 -3.812 1.00 89.69 79 GLY A O 1
ATOM 586 N N . MET A 1 80 ? -11.267 -1.972 -3.902 1.00 88.06 80 MET A N 1
ATOM 587 C CA . MET A 1 80 ? -10.268 -1.864 -4.977 1.00 88.06 80 MET A CA 1
ATOM 588 C C . MET A 1 80 ? -10.879 -1.315 -6.264 1.00 88.06 80 MET A C 1
ATOM 590 O O . MET A 1 80 ? -10.342 -0.366 -6.830 1.00 88.06 80 MET A O 1
ATOM 594 N N . PHE A 1 81 ? -12.036 -1.849 -6.670 1.00 86.62 81 PHE A N 1
ATOM 595 C CA . PHE A 1 81 ? -12.802 -1.307 -7.791 1.00 86.62 81 PHE A CA 1
ATOM 596 C C . PHE A 1 81 ? -13.089 0.185 -7.577 1.00 86.62 81 PHE A C 1
ATOM 598 O O . PHE A 1 81 ? -12.725 1.025 -8.393 1.00 86.62 81 PHE A O 1
ATOM 605 N N . LEU A 1 82 ? -13.665 0.552 -6.433 1.00 83.81 82 LEU A N 1
ATOM 606 C CA . LEU A 1 82 ? -13.988 1.950 -6.150 1.00 83.81 82 LEU A CA 1
ATOM 607 C C . LEU A 1 82 ? -12.755 2.868 -6.133 1.00 83.81 82 LEU A C 1
ATOM 609 O O . LEU A 1 82 ? -12.848 3.981 -6.630 1.00 83.81 82 LEU A O 1
ATOM 613 N N . ASN A 1 83 ? -11.607 2.426 -5.618 1.00 83.56 83 ASN A N 1
ATOM 614 C CA . ASN A 1 83 ? -10.376 3.229 -5.614 1.00 83.56 83 ASN A CA 1
ATO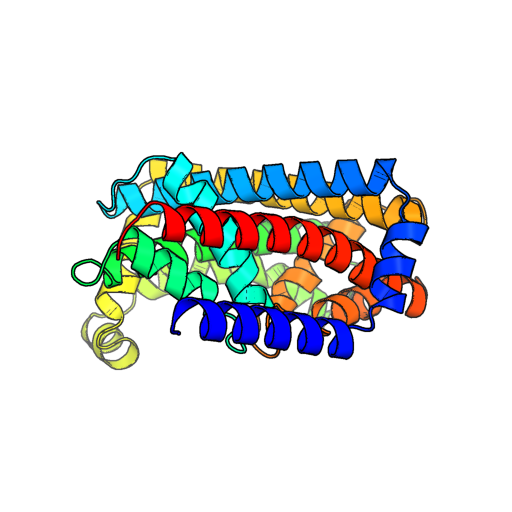M 615 C C . ASN A 1 83 ? -9.795 3.444 -7.019 1.00 83.56 83 ASN A C 1
ATOM 617 O O . ASN A 1 83 ? -9.108 4.438 -7.242 1.00 83.56 83 ASN A O 1
ATOM 621 N N . LEU A 1 84 ? -10.058 2.526 -7.952 1.00 77.81 84 LEU A N 1
ATOM 622 C CA . LEU A 1 84 ? -9.611 2.652 -9.335 1.00 77.81 84 LEU A CA 1
ATOM 623 C C . LEU A 1 84 ? -10.541 3.541 -10.167 1.00 77.81 84 LEU A C 1
ATOM 625 O O . LEU A 1 84 ? -10.072 4.257 -11.044 1.00 77.81 84 LEU A O 1
ATOM 629 N N . PHE A 1 85 ? -11.848 3.495 -9.883 1.00 71.62 85 PHE A N 1
ATOM 630 C CA . PHE A 1 85 ? -12.874 4.145 -10.701 1.00 71.62 85 PHE A CA 1
ATOM 631 C C . PHE A 1 85 ? -13.427 5.456 -10.112 1.00 71.62 85 PHE A C 1
ATOM 633 O O . PHE A 1 85 ? -13.993 6.262 -10.847 1.00 71.62 85 PHE A O 1
ATOM 640 N N . LEU A 1 86 ? -13.273 5.723 -8.812 1.00 71.50 86 LEU A N 1
ATOM 641 C CA . LEU A 1 86 ? -13.670 7.008 -8.231 1.00 71.50 86 LEU A CA 1
ATOM 642 C C . LEU A 1 86 ? -12.553 8.052 -8.382 1.00 71.50 86 LEU A C 1
ATOM 644 O O . LEU A 1 86 ? -11.385 7.729 -8.176 1.00 71.50 86 LEU A O 1
ATOM 648 N N . PRO A 1 87 ? -12.896 9.333 -8.627 1.00 58.97 87 PRO A N 1
ATOM 649 C CA . PRO A 1 87 ? -11.915 10.418 -8.752 1.00 58.97 87 PRO A CA 1
ATOM 650 C C . PRO A 1 87 ? -11.177 10.719 -7.437 1.00 58.97 87 PRO A C 1
ATOM 652 O O . PRO A 1 87 ? -10.252 11.523 -7.402 1.00 58.97 87 PRO A O 1
ATOM 655 N N . THR A 1 88 ? -11.583 10.083 -6.338 1.00 64.12 88 THR A N 1
ATOM 656 C CA . THR A 1 88 ? -10.966 10.206 -5.020 1.00 64.12 88 THR A CA 1
ATOM 657 C C . THR A 1 88 ? -10.075 8.998 -4.740 1.00 64.12 88 THR A C 1
ATOM 659 O O . THR A 1 88 ? -10.586 7.881 -4.646 1.00 64.12 88 THR A O 1
ATOM 662 N N . ALA A 1 89 ? -8.783 9.224 -4.481 1.00 59.03 89 ALA A N 1
ATOM 663 C CA . ALA A 1 89 ? -7.815 8.169 -4.144 1.00 59.03 89 ALA A CA 1
ATOM 664 C C . ALA A 1 89 ? -8.188 7.332 -2.895 1.00 59.03 89 ALA A C 1
ATOM 666 O O . ALA A 1 89 ? -7.680 6.231 -2.717 1.00 59.03 89 ALA A O 1
ATOM 667 N N . VAL A 1 90 ? -9.085 7.844 -2.041 1.00 70.81 90 VAL A N 1
ATOM 668 C CA . VAL A 1 90 ? -9.516 7.214 -0.776 1.00 70.81 90 VAL A CA 1
ATOM 669 C C . VAL A 1 90 ? -11.003 6.808 -0.804 1.00 70.81 90 VAL A C 1
ATOM 671 O O . VAL A 1 90 ? -11.556 6.353 0.194 1.00 70.81 90 VAL A O 1
ATOM 674 N N . GLY A 1 91 ? -11.696 6.971 -1.936 1.00 76.00 91 GLY A N 1
ATOM 675 C CA . GLY A 1 91 ? -13.154 6.792 -2.009 1.00 76.00 91 GLY A CA 1
ATOM 676 C C . GLY A 1 91 ? -13.621 5.368 -1.710 1.00 76.00 91 GLY A C 1
ATOM 677 O O . GLY A 1 91 ? -14.614 5.173 -1.008 1.00 76.00 91 GLY A O 1
ATOM 678 N N . GLY A 1 92 ? -12.893 4.364 -2.197 1.00 83.62 92 GLY A N 1
ATOM 679 C CA . GLY A 1 92 ? -13.169 2.957 -1.908 1.00 83.62 92 GLY A CA 1
ATOM 680 C C . GLY A 1 92 ? -12.858 2.572 -0.465 1.00 83.62 92 GLY A C 1
ATOM 681 O O . GLY A 1 92 ? -13.603 1.795 0.133 1.00 83.62 92 GLY A O 1
ATOM 682 N N . ASP A 1 93 ? -11.823 3.169 0.122 1.00 90.12 93 ASP A N 1
ATOM 683 C CA . ASP A 1 93 ? -11.447 2.974 1.525 1.00 90.12 93 ASP A CA 1
ATOM 684 C C . ASP A 1 93 ? -12.496 3.549 2.487 1.00 90.12 93 ASP A C 1
ATOM 686 O O . ASP A 1 93 ? -12.900 2.887 3.447 1.00 90.12 93 ASP A O 1
ATOM 690 N N . LEU A 1 94 ? -13.008 4.744 2.183 1.00 90.31 94 LEU A N 1
ATOM 691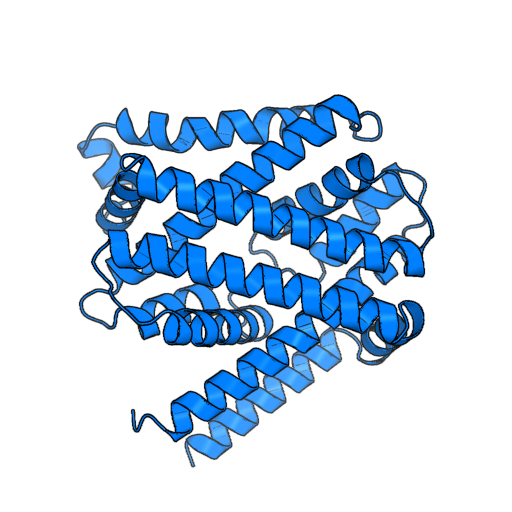 C CA . LEU A 1 94 ? -14.152 5.327 2.881 1.00 90.31 94 LEU A CA 1
ATOM 692 C C . LEU A 1 94 ? -15.409 4.472 2.673 1.00 90.31 94 LEU A C 1
ATOM 694 O O . LEU A 1 94 ? -16.102 4.132 3.628 1.00 90.31 94 LEU A O 1
ATOM 698 N N . GLY A 1 95 ? -15.683 4.054 1.436 1.00 89.25 95 GLY A N 1
ATOM 699 C CA . GLY A 1 95 ? -16.844 3.228 1.113 1.00 89.25 95 GLY A CA 1
ATOM 700 C C . GLY A 1 95 ? -16.873 1.915 1.897 1.00 89.25 95 GLY A C 1
ATOM 701 O O . GLY A 1 95 ? -17.888 1.587 2.512 1.00 89.25 95 GLY A O 1
ATOM 702 N N . ARG A 1 96 ? -15.757 1.176 1.935 1.00 91.88 96 ARG A N 1
ATOM 703 C CA . ARG A 1 96 ? -15.692 -0.104 2.656 1.00 91.88 96 ARG A CA 1
ATOM 704 C C . ARG A 1 96 ? -15.788 0.074 4.171 1.00 91.88 96 ARG A C 1
ATOM 706 O O . ARG A 1 96 ? -16.468 -0.720 4.813 1.00 91.88 96 ARG A O 1
ATOM 713 N N . ALA A 1 97 ? -15.187 1.126 4.736 1.00 93.56 97 ALA A N 1
ATOM 714 C CA . ALA A 1 97 ? -15.322 1.450 6.157 1.00 93.56 97 ALA A CA 1
ATOM 715 C C . ALA A 1 97 ? -16.791 1.691 6.540 1.00 93.56 97 ALA A C 1
ATOM 717 O O . ALA A 1 97 ? -17.261 1.189 7.563 1.00 93.56 97 ALA A O 1
ATOM 718 N N . TYR A 1 98 ? -17.527 2.405 5.683 1.00 92.44 98 TYR A N 1
ATOM 719 C CA . TYR A 1 98 ? -18.919 2.780 5.923 1.00 92.44 98 TYR A CA 1
ATOM 720 C C . TYR A 1 98 ? -19.825 1.566 5.810 1.00 92.44 98 TYR A C 1
ATOM 722 O O . TYR A 1 98 ? -20.654 1.320 6.681 1.00 92.44 98 TYR A O 1
ATOM 730 N N . LEU A 1 99 ? -19.637 0.774 4.754 1.00 91.69 99 LEU A N 1
ATOM 731 C CA . LEU A 1 99 ? -20.414 -0.440 4.523 1.00 91.69 99 LEU A CA 1
ATOM 732 C C . LEU A 1 99 ? -20.177 -1.493 5.613 1.00 91.69 99 LEU A C 1
ATOM 734 O O . LEU A 1 99 ? -21.097 -2.237 5.945 1.00 91.69 99 LEU A O 1
ATOM 738 N N . LEU A 1 100 ? -18.972 -1.550 6.190 1.00 94.31 100 LEU A N 1
ATOM 739 C CA . LEU A 1 100 ? -18.660 -2.479 7.274 1.00 94.31 100 LEU A CA 1
ATOM 740 C C . LEU A 1 100 ? -19.318 -2.061 8.602 1.00 94.31 100 LEU A C 1
ATOM 742 O O . LEU A 1 100 ? -19.972 -2.886 9.252 1.00 94.31 100 LEU A O 1
ATOM 746 N N . ALA A 1 101 ? -19.122 -0.800 9.006 1.00 94.12 101 ALA A N 1
ATOM 747 C CA . ALA A 1 101 ? -19.439 -0.312 10.351 1.00 94.12 101 ALA A CA 1
ATOM 748 C C . ALA A 1 101 ? -20.796 0.405 10.471 1.00 94.12 101 ALA A C 1
ATOM 750 O O . ALA A 1 101 ? -21.322 0.540 11.574 1.00 94.12 101 ALA A O 1
ATOM 751 N N . GLY A 1 102 ? -21.380 0.843 9.355 1.00 91.81 102 GLY A N 1
ATOM 752 C CA . GLY A 1 102 ? -22.603 1.640 9.337 1.00 91.81 102 GLY A CA 1
ATOM 753 C C . GLY A 1 102 ? -22.398 3.076 9.829 1.00 91.81 102 GLY A C 1
ATOM 754 O O . GLY A 1 102 ? -21.291 3.503 10.157 1.00 91.81 102 GLY A O 1
ATOM 755 N N . ARG A 1 103 ? -23.498 3.840 9.873 1.00 90.94 103 ARG A N 1
ATOM 756 C CA . ARG A 1 103 ? -23.487 5.267 10.236 1.00 90.94 103 ARG A CA 1
ATOM 757 C C . ARG A 1 103 ? -23.047 5.509 11.681 1.00 90.94 103 ARG A C 1
ATOM 759 O O . ARG A 1 103 ? -22.271 6.421 11.920 1.00 90.94 103 ARG A O 1
ATOM 766 N N . GLU A 1 104 ? -23.535 4.702 12.618 1.00 90.44 104 GLU A N 1
ATOM 767 C CA . GLU A 1 104 ? -23.313 4.912 14.057 1.00 90.44 104 GLU A CA 1
ATOM 768 C C . GLU A 1 104 ? -21.872 4.647 14.490 1.00 90.44 104 GLU A C 1
ATOM 770 O O . GLU A 1 104 ? -21.379 5.278 15.417 1.00 90.44 104 GLU A O 1
ATOM 775 N N . ARG A 1 105 ? -21.179 3.721 13.817 1.00 92.75 105 ARG A N 1
ATOM 776 C CA . ARG A 1 105 ? -19.801 3.327 14.153 1.00 92.75 105 ARG A CA 1
ATOM 777 C C . ARG A 1 105 ? -18.810 3.687 13.055 1.00 92.75 105 ARG A C 1
ATOM 779 O O . ARG A 1 105 ? -17.740 3.081 12.957 1.00 92.75 105 ARG A O 1
ATOM 786 N N . TRP A 1 106 ? -19.156 4.680 12.239 1.00 92.31 106 TRP A N 1
ATOM 787 C CA . TRP A 1 106 ? -18.347 5.144 11.117 1.00 92.31 106 TRP A CA 1
ATOM 788 C C . TRP A 1 106 ? -16.911 5.478 11.534 1.00 92.31 106 TRP A C 1
ATOM 790 O O . TRP A 1 106 ? -15.980 5.044 10.856 1.00 92.31 106 TRP A O 1
ATOM 800 N N . GLN A 1 107 ? -16.708 6.153 12.674 1.00 93.38 107 GLN A N 1
ATOM 801 C CA . GLN A 1 107 ? -15.361 6.471 13.168 1.00 93.38 107 GLN A CA 1
ATOM 802 C C . GLN A 1 107 ? -14.521 5.212 13.412 1.00 93.38 107 GLN A C 1
ATOM 804 O O . GLN A 1 107 ? -13.348 5.188 13.049 1.00 93.38 107 GLN A O 1
ATOM 809 N N . MET A 1 108 ? -15.111 4.144 13.962 1.00 95.94 108 MET A N 1
ATOM 810 C CA . MET A 1 108 ? -14.412 2.875 14.218 1.00 95.94 108 MET A CA 1
ATOM 811 C C . MET A 1 108 ? -14.144 2.105 12.923 1.00 95.94 108 MET A C 1
ATOM 813 O O . MET A 1 108 ? -13.061 1.544 12.745 1.00 95.94 108 MET A O 1
ATOM 817 N N . GLY A 1 109 ? -15.098 2.125 11.987 1.00 95.44 109 GLY A N 1
ATOM 818 C CA . GLY A 1 109 ? -14.897 1.600 10.637 1.00 95.44 109 GLY A CA 1
ATOM 819 C C . GLY A 1 109 ? -13.730 2.294 9.938 1.00 95.44 109 GLY A C 1
ATOM 820 O O . GLY A 1 109 ? -12.822 1.630 9.439 1.00 95.44 109 GLY A O 1
ATOM 821 N N . PHE A 1 110 ? -13.700 3.625 9.968 1.00 95.56 110 PHE A N 1
ATOM 822 C CA . PHE A 1 110 ? -12.630 4.411 9.365 1.00 95.56 110 PHE A CA 1
ATOM 823 C C . PHE A 1 110 ? -11.286 4.204 10.080 1.00 95.56 110 PHE A C 1
ATOM 825 O O . PHE A 1 110 ? -10.283 3.935 9.423 1.00 95.56 110 PHE A O 1
ATOM 832 N N . ALA A 1 111 ? -11.264 4.211 11.416 1.00 96.06 111 ALA A N 1
ATOM 833 C CA . ALA A 1 111 ? -10.069 3.919 12.210 1.00 96.06 111 ALA A CA 1
ATOM 834 C C . ALA A 1 111 ? -9.489 2.528 11.919 1.00 96.06 111 ALA A C 1
ATOM 836 O O . ALA A 1 111 ? -8.271 2.378 11.862 1.00 96.06 111 ALA A O 1
ATOM 837 N N . SER A 1 112 ? -10.331 1.519 11.668 1.00 96.88 112 SER A N 1
ATOM 838 C CA . SER A 1 112 ? -9.856 0.178 11.297 1.00 96.88 112 SER A CA 1
ATOM 839 C C . SER A 1 112 ? -9.103 0.165 9.962 1.00 96.88 112 SER A C 1
ATOM 841 O O . SER A 1 112 ? -8.102 -0.547 9.837 1.00 96.88 112 SER A O 1
ATOM 843 N N . VAL A 1 113 ? -9.550 0.985 8.998 1.00 96.12 113 VAL A N 1
ATOM 844 C CA . VAL A 1 113 ? -8.894 1.172 7.696 1.00 96.12 113 VAL A CA 1
ATOM 845 C C . VAL A 1 113 ? -7.597 1.959 7.865 1.00 96.12 113 VAL A C 1
ATOM 847 O O . VAL A 1 113 ? -6.561 1.535 7.363 1.00 96.12 113 VAL A O 1
ATOM 850 N N . VAL A 1 114 ? -7.610 3.057 8.627 1.00 95.44 114 VAL A N 1
ATOM 851 C CA . VAL A 1 114 ? -6.387 3.825 8.926 1.00 95.44 114 VAL A CA 1
ATOM 852 C C . VAL A 1 114 ? -5.348 2.940 9.620 1.00 95.44 114 VAL A C 1
ATOM 854 O O . VAL A 1 114 ? -4.179 2.955 9.242 1.00 95.44 114 VAL A O 1
ATOM 857 N N . GLY A 1 115 ? -5.771 2.116 10.580 1.00 95.44 115 GLY A N 1
ATOM 858 C CA . GLY A 1 115 ? -4.898 1.195 11.301 1.00 95.44 115 GLY A CA 1
ATOM 859 C C . GLY A 1 115 ? -4.243 0.152 10.397 1.00 95.44 115 GLY A C 1
ATOM 860 O O . GLY A 1 115 ? -3.030 -0.043 10.473 1.00 95.44 115 GLY A O 1
ATOM 861 N N . GLU A 1 116 ? -4.995 -0.490 9.495 1.00 94.94 116 GLU A N 1
ATOM 862 C CA . GLU A 1 116 ? -4.383 -1.446 8.558 1.00 94.94 116 GLU A CA 1
ATOM 863 C C . GLU A 1 116 ? -3.471 -0.764 7.523 1.00 94.94 116 GLU A C 1
ATOM 865 O O . GLU A 1 116 ? -2.454 -1.342 7.137 1.00 94.94 116 GLU A O 1
ATOM 870 N N . ARG A 1 117 ? -3.796 0.468 7.099 1.00 94.38 117 ARG A N 1
ATOM 871 C CA . ARG A 1 117 ? -2.973 1.263 6.176 1.00 94.38 117 ARG A CA 1
ATOM 872 C C . ARG A 1 117 ? -1.665 1.658 6.837 1.00 94.38 117 ARG A C 1
ATOM 874 O O . ARG A 1 117 ? -0.618 1.551 6.208 1.00 94.38 117 ARG A O 1
ATOM 881 N N . TYR A 1 118 ? -1.717 2.042 8.108 1.00 95.62 118 TYR A N 1
ATOM 882 C CA . TYR A 1 118 ? -0.532 2.357 8.890 1.00 95.62 118 TYR A CA 1
ATOM 883 C C . TYR A 1 118 ? 0.350 1.118 9.116 1.00 95.62 118 TYR A C 1
ATOM 885 O O . TYR A 1 118 ? 1.554 1.199 8.896 1.00 95.62 118 TYR A O 1
ATOM 893 N N . ALA A 1 119 ? -0.221 -0.053 9.431 1.00 96.81 119 ALA A N 1
ATOM 894 C CA . ALA A 1 119 ? 0.553 -1.302 9.490 1.00 96.81 119 ALA A CA 1
ATOM 895 C C . ALA A 1 119 ? 1.243 -1.614 8.148 1.00 96.81 119 ALA A C 1
ATOM 897 O O . ALA A 1 119 ? 2.425 -1.959 8.116 1.00 96.81 119 ALA A O 1
ATOM 898 N N . GLY A 1 120 ? 0.519 -1.437 7.037 1.00 96.88 120 GLY A N 1
ATOM 899 C CA . GLY A 1 120 ? 1.077 -1.558 5.693 1.00 96.88 120 GLY A CA 1
ATOM 900 C C . GLY A 1 120 ? 2.191 -0.545 5.420 1.00 96.88 120 GLY A C 1
ATOM 901 O O . GLY A 1 120 ? 3.201 -0.903 4.831 1.00 96.88 120 GLY A O 1
ATOM 902 N N . PHE A 1 121 ? 2.046 0.698 5.867 1.00 96.56 121 PHE A N 1
ATOM 903 C CA . PHE A 1 121 ? 3.064 1.735 5.712 1.00 96.56 121 PHE A CA 1
ATOM 904 C C . PHE A 1 121 ? 4.339 1.431 6.510 1.00 96.56 121 PHE A C 1
ATOM 906 O O . PHE A 1 121 ? 5.433 1.551 5.970 1.00 96.56 121 PHE A O 1
ATOM 913 N N . VAL A 1 122 ? 4.216 0.980 7.762 1.00 97.44 122 VAL A N 1
ATOM 914 C CA . VAL A 1 122 ? 5.373 0.610 8.596 1.00 97.44 122 VAL A CA 1
ATOM 915 C C . VAL A 1 122 ? 6.181 -0.509 7.939 1.00 97.44 122 VAL A C 1
ATOM 917 O O . VAL A 1 122 ? 7.401 -0.410 7.837 1.00 97.44 122 VAL A O 1
ATOM 920 N N . VAL A 1 123 ? 5.513 -1.556 7.445 1.00 98.38 123 VAL A N 1
ATOM 921 C CA . VAL A 1 123 ? 6.209 -2.679 6.799 1.00 98.38 123 VAL A CA 1
ATOM 922 C C . VAL A 1 123 ? 6.751 -2.314 5.417 1.00 98.38 123 VAL A C 1
ATOM 924 O O . VAL A 1 123 ? 7.839 -2.760 5.062 1.00 98.38 123 VAL A O 1
ATOM 927 N N . LEU A 1 124 ? 6.046 -1.475 4.655 1.00 97.94 124 LEU A N 1
ATOM 928 C CA . LEU A 1 124 ? 6.563 -0.927 3.399 1.00 97.94 124 LEU A CA 1
ATOM 929 C C . LEU A 1 124 ? 7.883 -0.195 3.630 1.00 97.94 124 LEU A C 1
ATOM 931 O O . LEU A 1 124 ? 8.867 -0.476 2.954 1.00 97.94 124 LEU A O 1
ATOM 935 N N . SER A 1 125 ? 7.889 0.715 4.605 1.00 97.75 125 SER A N 1
ATOM 936 C CA . SER A 1 125 ? 9.063 1.493 4.983 1.00 97.75 125 SER A CA 1
ATOM 937 C C . SER A 1 125 ? 10.182 0.596 5.500 1.00 97.75 125 SER A C 1
ATOM 939 O O . SER A 1 125 ? 11.328 0.813 5.136 1.00 97.75 125 SER A O 1
ATOM 941 N N . PHE A 1 126 ? 9.866 -0.449 6.275 1.00 98.19 126 PHE A N 1
ATOM 942 C CA . PHE A 1 126 ? 10.850 -1.444 6.711 1.00 98.19 126 PHE A CA 1
ATOM 943 C C . PHE A 1 126 ? 11.545 -2.130 5.530 1.00 98.19 126 PHE A C 1
ATOM 945 O O . PHE A 1 126 ? 12.771 -2.134 5.468 1.00 98.19 126 PHE A O 1
ATOM 952 N N . ILE A 1 127 ? 10.773 -2.685 4.588 1.00 98.19 127 ILE A N 1
ATOM 953 C CA . ILE A 1 127 ? 11.325 -3.385 3.419 1.00 98.19 127 ILE A CA 1
ATOM 954 C C . ILE A 1 127 ? 12.132 -2.416 2.558 1.00 98.19 127 ILE A C 1
ATOM 956 O O . ILE A 1 127 ? 13.245 -2.744 2.161 1.00 98.19 127 ILE A O 1
ATOM 960 N N . LEU A 1 128 ? 11.606 -1.213 2.315 1.00 97.88 128 LEU A N 1
ATOM 961 C CA . LEU A 1 128 ? 12.299 -0.185 1.548 1.00 97.88 128 LEU A CA 1
ATOM 962 C C . LEU A 1 128 ? 13.637 0.188 2.200 1.00 97.88 128 LEU A C 1
ATOM 964 O O . LEU A 1 128 ? 14.667 0.106 1.541 1.00 97.88 128 LEU A O 1
ATOM 968 N N . SER A 1 129 ? 13.648 0.529 3.494 1.00 97.44 129 SER A N 1
ATOM 969 C CA . SER A 1 129 ? 14.878 0.867 4.216 1.00 97.44 129 SER A CA 1
ATOM 970 C C . SER A 1 129 ? 15.871 -0.301 4.228 1.00 97.44 129 SER A C 1
ATOM 972 O O . SER A 1 129 ? 17.053 -0.093 3.968 1.00 97.44 129 SER A O 1
ATOM 974 N N . ALA A 1 130 ? 15.410 -1.532 4.480 1.00 97.19 130 ALA A N 1
ATOM 975 C CA . ALA A 1 130 ? 16.270 -2.714 4.503 1.00 97.19 130 ALA A CA 1
ATOM 976 C C . ALA A 1 130 ? 16.886 -3.000 3.124 1.00 97.19 130 ALA A C 1
ATOM 978 O O . ALA A 1 130 ? 18.099 -3.150 3.009 1.00 97.19 130 ALA A O 1
ATOM 979 N N . CYS A 1 131 ? 16.087 -3.016 2.056 1.00 96.69 131 CYS A N 1
ATOM 980 C CA . CYS A 1 131 ? 16.590 -3.263 0.706 1.00 96.69 131 CYS A CA 1
ATOM 981 C C . CYS A 1 131 ? 17.469 -2.108 0.195 1.00 96.69 131 CYS A C 1
ATOM 983 O O . CYS A 1 131 ? 18.478 -2.363 -0.455 1.00 96.69 131 CYS A O 1
ATOM 985 N N . SER A 1 132 ? 17.161 -0.848 0.530 1.00 95.75 132 SER A N 1
ATOM 986 C CA . SER A 1 132 ? 18.015 0.305 0.195 1.00 95.75 132 SER A CA 1
ATOM 987 C C . SER A 1 132 ? 19.335 0.335 0.973 1.00 95.75 132 SER A C 1
ATOM 989 O O . SER A 1 132 ? 20.301 0.946 0.510 1.00 95.75 132 SER A O 1
ATOM 991 N N . LEU A 1 133 ? 19.407 -0.320 2.135 1.00 95.06 133 LEU A N 1
ATOM 992 C CA . LEU A 1 133 ? 20.663 -0.486 2.864 1.00 95.06 133 LEU A CA 1
ATOM 993 C C . LEU A 1 133 ? 21.620 -1.398 2.091 1.00 95.06 133 LEU A C 1
ATOM 995 O O . LEU A 1 133 ? 22.764 -1.010 1.875 1.00 95.06 133 LEU A O 1
ATOM 999 N N . PHE A 1 134 ? 21.134 -2.560 1.640 1.00 92.69 134 PHE A N 1
ATOM 1000 C CA . PHE A 1 134 ? 21.966 -3.593 1.012 1.00 92.69 134 PHE A CA 1
ATOM 1001 C C . PHE A 1 134 ? 22.147 -3.441 -0.504 1.00 92.69 134 PHE A C 1
ATOM 1003 O O . PHE A 1 134 ? 23.184 -3.835 -1.015 1.00 92.69 134 PHE A O 1
ATOM 1010 N N . ASN A 1 135 ? 21.158 -2.897 -1.222 1.00 90.81 135 ASN A N 1
ATOM 1011 C CA . ASN A 1 135 ? 21.143 -2.836 -2.692 1.00 90.81 135 ASN A CA 1
ATOM 1012 C C . ASN A 1 135 ? 20.637 -1.481 -3.217 1.00 90.81 135 ASN A C 1
ATOM 1014 O O . ASN A 1 135 ? 20.011 -1.406 -4.272 1.00 90.81 135 ASN A O 1
ATOM 1018 N N . GLY A 1 136 ? 20.861 -0.402 -2.460 1.00 90.56 136 GLY A N 1
ATOM 1019 C CA . GLY A 1 136 ? 20.418 0.954 -2.802 1.00 90.56 136 GLY A CA 1
ATOM 1020 C C . GLY A 1 136 ? 21.477 1.848 -3.446 1.00 90.56 136 GLY A C 1
ATOM 1021 O O . GLY A 1 136 ? 21.222 3.039 -3.569 1.00 90.56 136 GLY A O 1
ATOM 1022 N N . ASP A 1 137 ? 22.644 1.326 -3.836 1.00 93.25 137 ASP A N 1
ATOM 1023 C CA . ASP A 1 137 ? 23.762 2.141 -4.355 1.00 93.25 137 ASP A CA 1
ATOM 1024 C C . ASP A 1 137 ? 23.458 2.817 -5.703 1.00 93.25 137 ASP A C 1
ATOM 1026 O O . ASP A 1 137 ? 24.084 3.807 -6.063 1.00 93.25 137 ASP A O 1
ATOM 1030 N N . PHE A 1 138 ? 22.456 2.321 -6.432 1.00 94.75 138 PHE A N 1
ATOM 1031 C CA . PHE A 1 138 ? 21.963 2.944 -7.663 1.00 94.75 138 PHE A CA 1
ATOM 1032 C C . PHE A 1 138 ? 21.110 4.203 -7.411 1.00 94.75 138 PHE A C 1
ATOM 1034 O O . PHE A 1 138 ? 20.765 4.927 -8.347 1.00 94.75 138 PHE A O 1
ATOM 1041 N N . LEU A 1 139 ? 20.703 4.448 -6.162 1.00 96.19 139 LEU A N 1
ATOM 1042 C CA . LEU A 1 139 ? 19.899 5.607 -5.796 1.00 96.19 139 LEU A CA 1
ATOM 1043 C C . LEU A 1 139 ? 20.802 6.823 -5.554 1.00 96.19 139 LEU A C 1
ATOM 1045 O O . LEU A 1 139 ? 21.832 6.687 -4.898 1.00 96.19 139 LEU A O 1
ATOM 1049 N N . PRO A 1 140 ? 20.379 8.035 -5.956 1.00 96.31 140 PRO A N 1
ATOM 1050 C CA . PRO A 1 140 ? 21.032 9.261 -5.510 1.00 96.31 140 PRO A CA 1
ATOM 1051 C C . PRO A 1 140 ? 21.080 9.341 -3.977 1.00 96.31 140 PRO A C 1
ATOM 1053 O O . PRO A 1 140 ? 20.088 9.016 -3.318 1.00 96.31 140 PRO A O 1
ATOM 1056 N N . ASP A 1 141 ? 22.179 9.846 -3.410 1.00 95.62 141 ASP A N 1
ATOM 1057 C CA . ASP A 1 141 ? 22.426 9.837 -1.957 1.00 95.62 141 ASP A CA 1
ATOM 1058 C C . ASP A 1 141 ? 21.273 10.422 -1.133 1.00 95.62 141 ASP A C 1
ATOM 1060 O O . ASP A 1 141 ? 20.848 9.836 -0.137 1.00 95.62 141 ASP A O 1
ATOM 1064 N N . GLY A 1 142 ? 20.700 11.547 -1.575 1.00 96.12 142 GLY A N 1
ATOM 1065 C CA . GLY A 1 142 ? 19.560 12.170 -0.897 1.00 96.12 142 GLY A CA 1
ATOM 1066 C C . GLY A 1 142 ? 18.305 11.287 -0.887 1.00 96.12 142 GLY A C 1
ATOM 1067 O O . GLY A 1 142 ? 17.596 11.224 0.117 1.00 96.12 142 GLY A O 1
ATOM 1068 N N . VAL A 1 143 ? 18.053 10.557 -1.978 1.00 95.25 143 VAL A N 1
ATOM 1069 C CA . VAL A 1 143 ? 16.924 9.619 -2.090 1.00 95.25 143 VAL A CA 1
ATOM 1070 C C . VAL A 1 143 ? 17.170 8.392 -1.218 1.00 95.25 143 VAL A C 1
ATOM 1072 O O . VAL A 1 143 ? 16.276 7.977 -0.479 1.00 95.25 143 VAL A O 1
ATOM 1075 N N . ARG A 1 144 ? 18.390 7.843 -1.248 1.00 96.19 144 ARG A N 1
ATOM 1076 C CA . ARG A 1 144 ? 18.774 6.711 -0.399 1.00 96.19 144 ARG A CA 1
ATOM 1077 C C . ARG A 1 144 ? 18.641 7.066 1.078 1.00 96.19 144 ARG A C 1
ATOM 1079 O O . ARG A 1 144 ? 18.029 6.307 1.822 1.00 96.19 144 ARG A O 1
ATOM 1086 N N . LEU A 1 145 ? 19.138 8.231 1.498 1.00 96.62 145 LEU A N 1
ATOM 1087 C CA . LEU A 1 145 ? 19.022 8.698 2.881 1.00 96.62 145 LEU A CA 1
ATOM 1088 C C . LEU A 1 145 ? 17.556 8.862 3.302 1.00 96.62 145 LEU A C 1
ATOM 1090 O O . LEU A 1 145 ? 17.170 8.414 4.383 1.00 96.62 145 LEU A O 1
ATOM 1094 N N . PHE A 1 146 ? 16.721 9.438 2.433 1.00 96.12 146 PHE A N 1
ATOM 1095 C CA . PHE A 1 146 ? 15.284 9.530 2.674 1.00 96.12 146 PHE A CA 1
ATOM 1096 C C . PHE A 1 146 ? 14.654 8.140 2.872 1.00 96.12 146 PHE A C 1
ATOM 1098 O O . PHE A 1 146 ? 13.955 7.921 3.863 1.00 96.12 146 PHE A O 1
ATOM 1105 N N . PHE A 1 147 ? 14.961 7.169 2.008 1.00 96.44 147 PHE A N 1
ATOM 1106 C CA . PHE A 1 147 ? 14.461 5.794 2.131 1.00 96.44 147 PHE A CA 1
ATOM 1107 C C . PHE A 1 147 ? 14.975 5.067 3.375 1.00 96.44 147 PHE A C 1
ATOM 1109 O O . PHE A 1 147 ? 14.199 4.367 4.025 1.00 96.44 147 PHE A O 1
ATOM 1116 N N . LEU A 1 148 ? 16.232 5.269 3.772 1.00 96.62 148 LEU A N 1
ATOM 1117 C CA . LEU A 1 148 ? 16.780 4.730 5.022 1.00 96.62 148 LEU A CA 1
ATOM 1118 C C . LEU A 1 148 ? 16.094 5.333 6.257 1.00 96.62 148 LEU A C 1
ATOM 1120 O O . LEU A 1 148 ? 15.895 4.642 7.255 1.00 96.62 148 LEU A O 1
ATOM 1124 N N . SER A 1 149 ? 15.679 6.601 6.182 1.00 96.44 149 SER A N 1
ATOM 1125 C CA . SER A 1 149 ? 14.945 7.271 7.261 1.00 96.44 149 SER A CA 1
ATOM 1126 C C . SER A 1 149 ? 13.459 6.891 7.333 1.00 96.44 1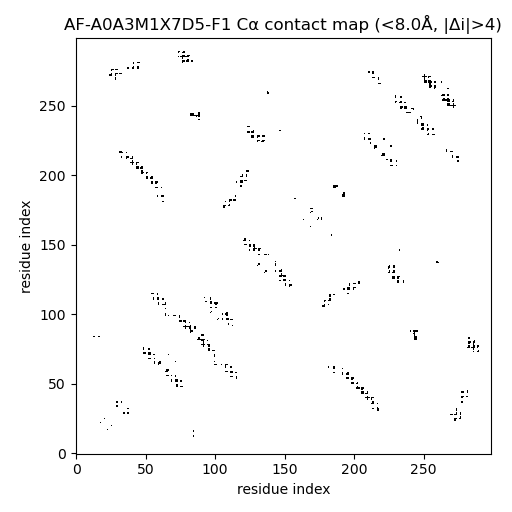49 SER A C 1
ATOM 1128 O O . SER A 1 149 ? 12.829 7.083 8.372 1.00 96.44 149 SER A O 1
ATOM 1130 N N . ALA A 1 150 ? 12.882 6.314 6.272 1.00 95.25 150 ALA A N 1
ATOM 1131 C CA . ALA A 1 150 ? 11.447 6.038 6.195 1.00 95.25 150 ALA A CA 1
ATOM 1132 C C . ALA A 1 150 ? 10.956 5.119 7.326 1.00 95.25 150 ALA A C 1
ATOM 1134 O O . ALA A 1 150 ? 9.932 5.400 7.956 1.00 95.25 150 ALA A O 1
ATOM 1135 N N . PHE A 1 151 ? 11.689 4.041 7.629 1.00 97.00 151 PHE A N 1
ATOM 1136 C CA . PHE A 1 151 ? 11.320 3.122 8.705 1.00 97.00 151 PHE A CA 1
ATOM 1137 C C . PHE A 1 151 ? 11.375 3.758 10.105 1.00 97.00 151 PHE A C 1
ATOM 1139 O O . PHE A 1 151 ? 10.335 3.753 10.773 1.00 97.00 151 PHE A O 1
ATOM 1146 N N . PRO A 1 152 ? 12.492 4.357 10.569 1.00 96.50 152 PRO A N 1
ATOM 1147 C CA . PRO A 1 152 ? 12.520 4.996 11.886 1.00 96.50 152 PRO A CA 1
ATOM 1148 C C . PRO A 1 152 ? 11.515 6.150 12.001 1.00 96.50 152 PRO A C 1
ATOM 1150 O O . PRO A 1 152 ? 10.861 6.279 13.037 1.00 96.50 152 PRO A O 1
ATOM 1153 N N . LEU A 1 153 ? 11.307 6.935 10.936 1.00 94.94 153 LEU A N 1
ATOM 1154 C CA . LEU A 1 153 ? 10.274 7.976 10.918 1.00 94.94 153 LEU A CA 1
ATOM 1155 C C . LEU A 1 153 ? 8.870 7.385 11.062 1.00 94.94 153 LEU A C 1
ATOM 1157 O O . LEU A 1 153 ? 8.059 7.931 11.808 1.00 94.94 153 LEU A O 1
ATOM 1161 N N . SER A 1 154 ? 8.590 6.247 10.417 1.00 94.44 154 SER A N 1
ATOM 1162 C CA . SER A 1 154 ? 7.302 5.568 10.579 1.00 94.44 154 SER A CA 1
ATOM 1163 C C . SER A 1 154 ? 7.063 5.147 12.033 1.00 94.44 154 SER A C 1
ATOM 1165 O O . SER A 1 154 ? 5.986 5.401 12.561 1.00 94.44 154 SER A O 1
ATOM 1167 N N . LEU A 1 155 ? 8.078 4.615 12.727 1.00 92.88 155 LEU A N 1
ATOM 1168 C CA . LEU A 1 155 ? 7.979 4.213 14.137 1.00 92.88 155 LEU A CA 1
ATOM 1169 C C . LEU A 1 155 ? 7.881 5.402 15.104 1.00 92.88 155 LEU A C 1
ATOM 1171 O O . LEU A 1 155 ? 7.303 5.269 16.185 1.00 92.88 155 LEU A O 1
ATOM 1175 N N . ALA A 1 156 ? 8.412 6.566 14.729 1.00 90.25 156 ALA A N 1
ATOM 1176 C CA . ALA A 1 156 ? 8.343 7.771 15.548 1.00 90.25 156 ALA A CA 1
ATOM 1177 C C . ALA A 1 156 ? 6.917 8.340 15.649 1.00 90.25 156 ALA A C 1
ATOM 1179 O O . ALA A 1 156 ? 6.577 8.932 16.671 1.00 90.25 156 ALA A O 1
ATOM 1180 N N . ILE A 1 157 ? 6.060 8.130 14.641 1.00 88.19 157 ILE A N 1
ATOM 1181 C CA . ILE A 1 157 ? 4.680 8.651 14.592 1.00 88.19 157 ILE A CA 1
ATOM 1182 C C . ILE A 1 157 ? 3.877 8.343 15.878 1.00 88.19 157 ILE A C 1
ATOM 1184 O O . ILE A 1 157 ? 3.376 9.285 16.499 1.00 88.19 157 ILE A O 1
ATOM 1188 N N . PRO A 1 158 ? 3.752 7.083 16.343 1.00 85.38 158 PRO A N 1
ATOM 1189 C CA . PRO A 1 158 ? 3.006 6.755 17.560 1.00 85.38 158 PRO A CA 1
ATOM 1190 C C . PRO A 1 158 ? 3.679 7.289 18.830 1.00 85.38 158 PRO A C 1
ATOM 1192 O O . PRO A 1 158 ? 2.990 7.676 19.777 1.00 85.38 158 PRO A O 1
ATOM 1195 N N . VAL A 1 159 ? 5.013 7.364 18.861 1.00 84.06 159 VAL A N 1
ATOM 1196 C CA . VAL A 1 159 ? 5.753 7.929 20.001 1.00 84.06 159 VAL A CA 1
ATOM 1197 C C . VAL A 1 159 ? 5.481 9.428 20.114 1.00 84.06 159 VAL A C 1
ATOM 1199 O O . VAL A 1 159 ? 5.105 9.908 21.179 1.00 84.06 159 VAL A O 1
ATOM 1202 N N . ILE A 1 160 ? 5.576 10.163 19.007 1.00 85.25 160 ILE A N 1
ATOM 1203 C CA . ILE A 1 160 ? 5.233 11.587 18.948 1.00 85.25 160 ILE A CA 1
ATOM 1204 C C . ILE A 1 160 ? 3.775 11.768 19.369 1.00 85.25 160 ILE A C 1
ATOM 1206 O O . ILE A 1 160 ? 3.488 12.561 20.264 1.00 85.25 160 ILE A O 1
ATOM 1210 N N . TYR A 1 161 ? 2.860 10.972 18.811 1.00 84.69 161 TYR A N 1
ATOM 1211 C CA . TYR A 1 161 ? 1.447 11.034 19.165 1.00 84.69 161 TYR A CA 1
ATOM 1212 C C . TYR A 1 161 ? 1.205 10.837 20.667 1.00 84.69 161 TYR A C 1
ATOM 1214 O O . TYR A 1 161 ? 0.443 11.590 21.264 1.00 84.69 161 TYR A O 1
ATOM 1222 N N . THR A 1 162 ? 1.844 9.864 21.317 1.00 80.75 162 THR A N 1
ATOM 1223 C CA . THR A 1 162 ? 1.658 9.625 22.763 1.00 80.75 162 THR A CA 1
ATOM 1224 C C . THR A 1 162 ? 2.258 10.724 23.643 1.00 80.75 162 THR A C 1
ATOM 1226 O O . THR A 1 162 ? 1.719 10.984 24.716 1.00 80.75 162 THR A O 1
ATOM 1229 N N . ARG A 1 163 ? 3.307 11.414 23.180 1.00 84.81 163 ARG A N 1
ATOM 1230 C CA . ARG A 1 163 ? 3.961 12.526 23.897 1.00 84.81 163 ARG A CA 1
ATOM 1231 C C . ARG A 1 163 ? 3.237 13.871 23.750 1.00 84.81 163 ARG A C 1
ATOM 1233 O O . ARG A 1 163 ? 3.429 14.747 24.589 1.00 84.81 163 ARG A O 1
ATOM 1240 N N . LEU A 1 164 ? 2.411 14.056 22.716 1.00 84.62 164 LEU A N 1
ATOM 1241 C CA . LEU A 1 164 ? 1.624 15.283 22.539 1.00 84.62 164 LEU A CA 1
ATOM 1242 C C . LEU A 1 164 ? 0.557 15.417 23.642 1.00 84.62 164 LEU A C 1
ATOM 1244 O O . LEU A 1 164 ? -0.278 14.530 23.831 1.00 84.62 164 LEU A O 1
ATOM 1248 N N . GLY A 1 165 ? 0.533 16.562 24.329 1.00 83.94 165 GLY A N 1
ATOM 1249 C CA . GLY A 1 165 ? -0.495 16.868 25.328 1.00 83.94 165 GLY A CA 1
ATOM 1250 C C . GLY A 1 165 ? -1.905 16.958 24.726 1.00 83.94 165 GLY A C 1
ATOM 1251 O O . GLY A 1 165 ? -2.082 17.368 23.576 1.00 83.94 165 GLY A O 1
ATOM 1252 N N . MET A 1 166 ? -2.932 16.623 25.518 1.00 85.25 166 MET A N 1
ATOM 1253 C CA . MET A 1 166 ? -4.345 16.672 25.095 1.00 85.25 166 MET A CA 1
ATOM 1254 C C . MET A 1 166 ? -4.793 18.016 24.484 1.00 85.25 166 MET A C 1
ATOM 1256 O O . MET A 1 166 ? -5.516 17.969 23.486 1.00 85.25 166 MET A O 1
ATOM 1260 N N . PRO A 1 167 ? -4.373 19.198 24.987 1.00 86.69 167 PRO A N 1
ATOM 1261 C CA . PRO A 1 167 ? -4.733 20.476 24.367 1.00 86.69 167 PRO A CA 1
ATOM 1262 C C . PRO A 1 167 ? -4.228 20.590 22.925 1.00 86.69 167 PRO A C 1
ATOM 1264 O O . PRO A 1 167 ? -4.952 21.032 22.036 1.00 86.69 167 PRO A O 1
ATOM 1267 N N . LEU A 1 168 ? -3.001 20.124 22.677 1.00 83.25 168 LEU A N 1
ATOM 1268 C CA . LEU A 1 168 ? -2.366 20.179 21.365 1.00 83.25 168 LEU A CA 1
ATOM 1269 C C . LEU A 1 168 ? -3.002 19.169 20.401 1.00 83.25 168 LEU A C 1
ATOM 1271 O O . LEU A 1 168 ? -3.316 19.514 19.264 1.00 83.25 168 LEU A O 1
ATOM 1275 N N . LYS A 1 169 ? -3.293 17.954 20.884 1.00 86.81 169 LYS A N 1
ATOM 1276 C CA . LYS A 1 169 ? -4.046 16.943 20.127 1.00 86.81 169 LYS A CA 1
ATOM 1277 C C . LYS A 1 169 ? -5.419 17.449 19.700 1.00 86.81 169 LYS A C 1
ATOM 1279 O O . LYS A 1 169 ? -5.761 17.350 18.527 1.00 86.81 169 LYS A O 1
ATOM 1284 N N . ARG A 1 170 ? -6.189 18.027 20.630 1.00 86.31 170 ARG A N 1
ATOM 1285 C CA . ARG A 1 170 ? -7.511 18.597 20.329 1.00 86.31 170 ARG A CA 1
ATOM 1286 C C . ARG A 1 170 ? -7.414 19.741 19.321 1.00 86.31 170 ARG A C 1
ATOM 1288 O O . ARG A 1 170 ? -8.215 19.773 18.396 1.00 86.31 170 ARG A O 1
ATOM 1295 N N . ARG A 1 171 ? -6.411 20.619 19.450 1.00 86.81 171 ARG A N 1
ATOM 1296 C CA . ARG A 1 171 ? -6.183 21.735 18.518 1.00 86.81 171 ARG A CA 1
ATOM 1297 C C . ARG A 1 171 ? -5.897 21.273 17.087 1.00 86.81 171 ARG A C 1
ATOM 1299 O O . ARG A 1 171 ? -6.425 21.869 16.159 1.00 86.81 171 ARG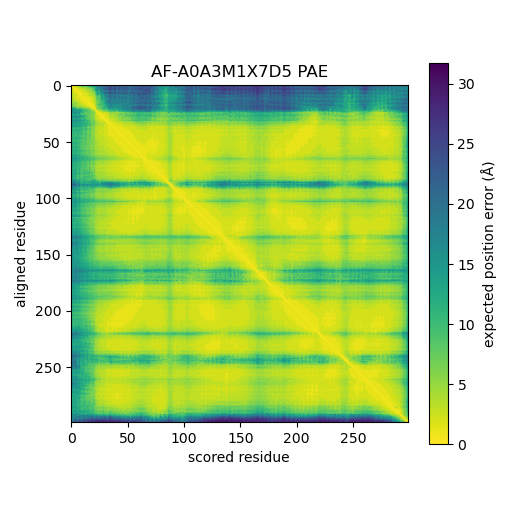 A O 1
ATOM 1306 N N . PHE A 1 172 ? -5.067 20.244 16.905 1.00 83.38 172 PHE A N 1
ATOM 1307 C CA . PHE A 1 172 ? -4.676 19.780 15.567 1.00 83.38 172 PHE A CA 1
ATOM 1308 C C . PHE A 1 172 ? -5.640 18.763 14.948 1.00 83.38 172 PHE A C 1
ATOM 1310 O O . PHE A 1 172 ? -5.811 18.753 13.731 1.00 83.38 172 PHE A O 1
ATOM 1317 N N . LEU A 1 173 ? -6.244 17.887 15.755 1.00 84.88 173 LEU A N 1
ATOM 1318 C CA . LEU A 1 173 ? -7.044 16.764 15.254 1.00 84.88 173 LEU A CA 1
ATOM 1319 C C . LEU A 1 173 ? -8.552 17.003 15.350 1.00 84.88 173 LEU A C 1
ATOM 1321 O O . LEU A 1 173 ? -9.288 16.422 14.553 1.00 84.88 173 LEU A O 1
ATOM 1325 N N . GLY A 1 174 ? -9.019 17.841 16.282 1.00 87.88 174 GLY A N 1
ATOM 1326 C CA . GLY A 1 174 ? -10.443 18.128 16.473 1.00 87.88 174 GLY A CA 1
ATOM 1327 C C . GLY A 1 174 ? -11.282 16.849 16.569 1.00 87.88 174 GLY A C 1
ATOM 1328 O O . GLY A 1 174 ? -10.997 15.965 17.376 1.00 87.88 174 GLY A O 1
ATOM 1329 N N . GLU A 1 175 ? -12.275 16.724 15.690 1.00 82.81 175 GLU A N 1
ATOM 1330 C CA . GLU A 1 175 ? -13.176 15.563 15.592 1.00 82.81 175 GLU A CA 1
ATOM 1331 C C . GLU A 1 175 ? -12.470 14.256 15.188 1.00 82.81 175 GLU A C 1
ATOM 1333 O O . GLU A 1 175 ? -12.971 13.165 15.451 1.00 82.81 175 GLU A O 1
ATOM 1338 N N . LYS A 1 176 ? -11.274 14.328 14.585 1.00 86.88 176 LYS A N 1
ATOM 1339 C CA . LYS A 1 176 ? -10.499 13.139 14.188 1.00 86.88 176 LYS A CA 1
ATOM 1340 C C . LYS A 1 176 ? -9.799 12.474 15.370 1.00 86.88 176 LYS A C 1
ATOM 1342 O O . LYS A 1 176 ? -9.280 11.372 15.210 1.00 86.88 176 LYS A O 1
ATOM 1347 N N . LEU A 1 177 ? -9.762 13.114 16.539 1.00 87.81 177 LEU A N 1
ATOM 1348 C CA . LEU A 1 177 ? -9.047 12.608 17.711 1.00 87.81 177 LEU A CA 1
ATOM 1349 C C . LEU A 1 177 ? -9.473 11.179 18.080 1.00 87.81 177 LEU A C 1
ATOM 1351 O O . LEU A 1 177 ? -8.619 10.331 18.321 1.00 87.81 177 LEU A O 1
ATOM 1355 N N . GLU A 1 178 ? -10.775 10.890 18.020 1.00 89.69 178 GLU A N 1
ATOM 1356 C CA . GLU A 1 178 ? -11.326 9.560 18.308 1.00 89.69 178 GLU A CA 1
ATOM 1357 C C . GLU A 1 178 ? -10.741 8.473 17.388 1.00 89.69 178 GLU A C 1
ATOM 1359 O O . GLU A 1 178 ? -10.420 7.372 17.839 1.00 89.69 178 GLU A O 1
ATOM 1364 N N . VAL A 1 179 ? -10.547 8.801 16.106 1.00 91.69 179 VAL A N 1
ATOM 1365 C CA . VAL A 1 179 ? -9.962 7.903 15.100 1.00 91.69 179 VAL A CA 1
ATOM 1366 C C . VAL A 1 179 ? -8.494 7.632 15.417 1.00 91.69 179 VAL A C 1
ATOM 1368 O O . VAL A 1 179 ? -8.075 6.477 15.417 1.00 91.69 179 VAL A O 1
ATOM 1371 N N . PHE A 1 180 ? -7.711 8.671 15.717 1.00 90.31 180 PHE A N 1
ATOM 1372 C CA . PHE A 1 180 ? -6.288 8.513 16.037 1.00 90.31 180 PHE A CA 1
ATOM 1373 C C . PHE A 1 180 ? -6.069 7.770 17.360 1.00 90.31 180 PHE A C 1
ATOM 1375 O O . PHE A 1 180 ? -5.191 6.909 17.428 1.00 90.31 180 PHE A O 1
ATOM 1382 N N . ASP A 1 181 ? -6.898 8.014 18.377 1.00 91.56 181 ASP A N 1
ATOM 1383 C CA . ASP A 1 181 ? -6.863 7.245 19.625 1.00 91.56 181 ASP A CA 1
ATOM 1384 C C . ASP A 1 181 ? -7.241 5.778 19.390 1.00 91.56 181 ASP A C 1
ATOM 1386 O O . ASP A 1 181 ? -6.603 4.879 19.941 1.00 91.56 181 ASP A O 1
ATOM 1390 N N . ALA A 1 182 ? -8.242 5.507 18.546 1.00 92.62 182 ALA A N 1
ATOM 1391 C CA . ALA A 1 182 ? -8.607 4.147 18.157 1.00 92.62 182 ALA A CA 1
ATOM 1392 C C . ALA A 1 182 ? -7.465 3.426 17.434 1.00 92.62 182 ALA A C 1
ATOM 1394 O O . ALA A 1 182 ? -7.150 2.287 17.779 1.00 92.62 182 ALA A O 1
ATOM 1395 N N . VAL A 1 183 ? -6.797 4.096 16.492 1.00 93.19 183 VAL A N 1
ATOM 1396 C CA . VAL A 1 183 ? -5.609 3.555 15.819 1.00 93.19 183 VAL A CA 1
ATOM 1397 C C . VAL A 1 183 ? -4.492 3.298 16.828 1.00 93.19 183 VAL A C 1
ATOM 1399 O O . VAL A 1 183 ? -3.922 2.212 16.824 1.00 93.19 183 VAL A O 1
ATOM 1402 N N . GLY A 1 184 ? -4.227 4.231 17.747 1.00 90.81 184 GLY A N 1
ATOM 1403 C CA . GLY A 1 184 ? -3.241 4.047 18.815 1.00 90.81 184 GLY A CA 1
ATOM 1404 C C . GLY A 1 184 ? -3.497 2.784 19.644 1.00 90.81 184 GLY A C 1
ATOM 1405 O O . GLY A 1 184 ? -2.578 1.994 19.855 1.00 90.81 184 GLY A O 1
ATOM 1406 N N . ARG A 1 185 ? -4.758 2.524 20.022 1.00 89.00 185 ARG A N 1
ATOM 1407 C CA . ARG A 1 185 ? -5.156 1.308 20.760 1.00 89.00 185 ARG A CA 1
ATOM 1408 C C . ARG A 1 185 ? -4.897 0.002 20.001 1.00 89.00 185 ARG A C 1
ATOM 1410 O O . ARG A 1 185 ? -4.712 -1.034 20.634 1.00 89.00 185 ARG A O 1
ATOM 1417 N N . LEU A 1 186 ? -4.883 0.015 18.666 1.00 91.94 186 LEU A N 1
ATOM 1418 C CA . LEU A 1 186 ? -4.550 -1.179 17.877 1.00 91.94 186 LEU A CA 1
ATOM 1419 C C . LEU A 1 186 ? -3.085 -1.584 18.054 1.00 91.94 186 LEU A C 1
ATOM 1421 O O . LEU A 1 186 ? -2.787 -2.774 18.104 1.00 91.94 186 LEU A O 1
ATOM 1425 N N . PHE A 1 187 ? -2.188 -0.602 18.164 1.00 89.12 187 PHE A N 1
ATOM 1426 C CA . PHE A 1 187 ? -0.744 -0.833 18.239 1.00 89.12 187 PHE A CA 1
ATOM 1427 C C . PHE A 1 187 ? -0.211 -0.957 19.669 1.00 89.12 187 PHE A C 1
ATOM 1429 O O . PHE A 1 187 ? 0.917 -1.401 19.851 1.00 89.12 187 PHE A O 1
ATOM 1436 N N . THR A 1 188 ? -1.019 -0.645 20.687 1.00 88.38 188 THR A N 1
ATOM 1437 C CA . THR A 1 188 ? -0.719 -1.013 22.083 1.00 88.38 188 THR A CA 1
ATOM 1438 C C . THR A 1 188 ? -1.090 -2.464 22.400 1.00 88.38 188 THR A C 1
ATOM 1440 O O . THR A 1 188 ? -0.560 -3.048 23.342 1.00 88.38 188 THR A O 1
ATOM 1443 N N . ARG A 1 189 ? -1.978 -3.075 21.607 1.00 91.19 189 ARG A N 1
ATOM 1444 C CA . ARG A 1 189 ? -2.345 -4.492 21.709 1.00 91.19 189 ARG A CA 1
ATOM 1445 C C . ARG A 1 189 ? -1.373 -5.348 20.902 1.00 91.19 189 ARG A C 1
ATOM 1447 O O . ARG A 1 189 ? -1.509 -5.461 19.686 1.00 91.19 189 ARG A O 1
ATOM 1454 N N . GLY A 1 190 ? -0.404 -5.968 21.578 1.00 90.81 190 GLY A N 1
ATOM 1455 C CA . GLY A 1 190 ? 0.664 -6.741 20.930 1.00 90.81 190 GLY A CA 1
ATOM 1456 C C . GLY A 1 190 ? 0.167 -7.851 19.993 1.00 90.81 190 GLY A C 1
ATOM 1457 O O . GLY A 1 190 ? 0.749 -8.063 18.932 1.00 90.81 190 GLY A O 1
ATOM 1458 N N . ASP A 1 191 ? -0.950 -8.506 20.323 1.00 95.75 191 ASP A N 1
ATOM 1459 C CA . ASP A 1 191 ? -1.553 -9.553 19.490 1.00 95.75 191 ASP A CA 1
ATOM 1460 C C . ASP A 1 191 ? -2.121 -9.003 18.168 1.00 95.75 191 ASP A C 1
ATOM 1462 O O . ASP A 1 191 ? -1.928 -9.593 17.102 1.00 95.75 191 ASP A O 1
ATOM 1466 N N . VAL A 1 192 ? -2.801 -7.856 18.229 1.00 96.31 192 VAL A N 1
ATOM 1467 C CA . VAL A 1 192 ? -3.385 -7.165 17.072 1.00 96.31 192 VAL A CA 1
ATOM 1468 C C . VAL A 1 192 ? -2.282 -6.550 16.218 1.00 96.31 192 VAL A C 1
ATOM 1470 O O . VAL A 1 192 ? -2.271 -6.752 15.002 1.00 96.31 192 VAL A O 1
ATOM 1473 N N . ALA A 1 193 ? -1.326 -5.864 16.848 1.00 95.62 193 ALA A N 1
ATOM 1474 C CA . ALA A 1 193 ? -0.176 -5.263 16.185 1.00 95.62 193 ALA A CA 1
ATOM 1475 C C . ALA A 1 193 ? 0.668 -6.319 15.458 1.00 95.62 193 ALA A C 1
ATOM 1477 O O . ALA A 1 193 ? 0.956 -6.162 14.272 1.00 95.62 193 ALA A O 1
ATOM 1478 N N . GLY A 1 194 ? 0.994 -7.432 16.126 1.00 97.19 194 GLY A N 1
ATOM 1479 C CA . GLY A 1 194 ? 1.762 -8.532 15.543 1.00 97.19 194 GLY A CA 1
ATOM 1480 C C . GLY A 1 194 ? 1.060 -9.163 14.340 1.00 97.19 194 GLY A C 1
ATOM 1481 O O . GLY A 1 194 ? 1.671 -9.331 13.286 1.00 97.19 194 GLY A O 1
ATOM 1482 N N . LYS A 1 195 ? -0.252 -9.426 14.440 1.00 98.25 195 LYS A N 1
ATOM 1483 C CA . LYS A 1 195 ? -1.054 -9.912 13.302 1.00 98.25 195 LYS A CA 1
ATOM 1484 C C . LYS A 1 195 ? -1.096 -8.897 12.160 1.00 98.25 195 LYS A C 1
ATOM 1486 O O . LYS A 1 195 ? -0.998 -9.293 10.998 1.00 98.25 195 LYS A O 1
ATOM 1491 N N . ALA A 1 196 ? -1.231 -7.606 12.461 1.00 97.50 196 ALA A N 1
ATOM 1492 C CA . ALA A 1 196 ? -1.308 -6.560 11.448 1.00 97.50 196 ALA A CA 1
ATOM 1493 C C . ALA A 1 196 ? 0.024 -6.345 10.715 1.00 97.50 196 ALA A C 1
ATOM 1495 O O . ALA A 1 196 ? 0.040 -6.244 9.487 1.00 97.50 196 ALA A O 1
ATOM 1496 N N . LEU A 1 197 ? 1.144 -6.327 11.439 1.00 97.88 197 LEU A N 1
ATOM 1497 C CA . LEU A 1 197 ? 2.484 -6.208 10.862 1.00 97.88 197 LEU A CA 1
ATOM 1498 C C . LEU A 1 197 ? 2.880 -7.488 10.114 1.00 97.88 197 LEU A C 1
ATOM 1500 O O . LEU A 1 197 ? 3.295 -7.413 8.961 1.00 97.88 197 LEU A O 1
ATOM 1504 N N . GLY A 1 198 ? 2.657 -8.667 10.702 1.00 98.31 198 GLY A N 1
ATOM 1505 C CA . GLY A 1 198 ? 2.967 -9.952 10.069 1.00 98.31 198 GLY A CA 1
ATOM 1506 C C . GLY A 1 198 ? 2.192 -10.176 8.768 1.00 98.31 198 GLY A C 1
ATOM 1507 O O . GLY A 1 198 ? 2.781 -10.509 7.743 1.00 98.31 198 GLY A O 1
ATOM 1508 N N . SER A 1 199 ? 0.883 -9.904 8.758 1.00 98.19 199 SER A N 1
ATOM 1509 C CA . SER A 1 199 ? 0.088 -9.961 7.518 1.00 98.19 199 SER A CA 1
ATOM 1510 C C . SER A 1 199 ? 0.519 -8.910 6.488 1.00 98.19 199 SER A C 1
ATOM 1512 O O . SER A 1 199 ? 0.484 -9.179 5.290 1.00 98.19 199 SER A O 1
ATOM 1514 N N . SER A 1 200 ? 0.986 -7.736 6.924 1.00 98.25 200 SER A N 1
ATOM 1515 C CA . SER A 1 200 ? 1.552 -6.731 6.015 1.00 98.25 200 SER A CA 1
ATOM 1516 C C . SER A 1 200 ? 2.855 -7.201 5.371 1.00 98.25 200 SER A C 1
ATOM 1518 O O . SER A 1 200 ? 3.047 -6.969 4.180 1.00 98.25 200 SER A O 1
ATOM 1520 N N . LEU A 1 201 ? 3.707 -7.910 6.114 1.00 98.50 201 LEU A N 1
ATOM 1521 C CA . LEU A 1 201 ? 4.928 -8.511 5.573 1.00 98.50 201 LEU A CA 1
ATOM 1522 C C . LEU A 1 201 ? 4.597 -9.568 4.525 1.00 98.50 201 LEU A C 1
ATOM 1524 O O . LEU A 1 201 ? 5.100 -9.492 3.408 1.00 98.50 201 LEU A O 1
ATOM 1528 N N . VAL A 1 202 ? 3.679 -10.486 4.838 1.00 98.69 202 VAL A N 1
ATOM 1529 C CA . VAL A 1 202 ? 3.211 -11.497 3.877 1.00 98.69 202 VAL A CA 1
ATOM 1530 C C . VAL A 1 202 ? 2.642 -10.837 2.618 1.00 98.69 202 VAL A C 1
ATOM 1532 O O . VAL A 1 202 ? 2.977 -11.254 1.511 1.00 98.69 202 VAL A O 1
ATOM 1535 N N . PHE A 1 203 ? 1.835 -9.780 2.763 1.00 98.31 203 PHE A N 1
ATOM 1536 C CA . PHE A 1 203 ? 1.326 -9.028 1.616 1.00 98.31 203 PHE A CA 1
ATOM 1537 C C . PHE A 1 203 ? 2.458 -8.487 0.740 1.00 98.31 203 PHE A C 1
ATOM 1539 O O . PHE A 1 203 ? 2.416 -8.699 -0.468 1.00 98.31 203 PHE A O 1
ATOM 1546 N N . TYR A 1 204 ? 3.465 -7.818 1.309 1.00 98.19 204 TYR A N 1
ATOM 1547 C CA . TYR A 1 204 ? 4.547 -7.256 0.499 1.00 98.19 204 TYR A CA 1
ATOM 1548 C C . TYR A 1 204 ? 5.457 -8.312 -0.117 1.00 98.19 204 TYR A C 1
ATOM 1550 O O . TYR A 1 204 ? 5.920 -8.098 -1.230 1.00 98.19 204 TYR A O 1
ATOM 1558 N N . LEU A 1 205 ? 5.659 -9.463 0.528 1.00 98.31 205 LEU A N 1
ATOM 1559 C CA . LEU A 1 205 ? 6.375 -10.585 -0.087 1.00 98.31 205 LEU A CA 1
ATOM 1560 C C . LEU A 1 205 ? 5.621 -11.118 -1.313 1.00 98.31 205 LEU A C 1
ATOM 1562 O O . LEU A 1 205 ? 6.213 -11.273 -2.378 1.00 98.31 205 LEU A O 1
ATOM 1566 N N . LEU A 1 206 ? 4.302 -11.312 -1.204 1.00 98.50 206 LEU A N 1
ATOM 1567 C CA . LEU A 1 206 ? 3.449 -11.686 -2.341 1.00 98.50 206 LEU A CA 1
ATOM 1568 C C . LEU A 1 206 ? 3.419 -10.590 -3.415 1.00 98.50 206 LEU A C 1
ATOM 1570 O O . LEU A 1 206 ? 3.415 -10.881 -4.612 1.00 98.50 206 LEU A O 1
ATOM 1574 N N . TYR A 1 207 ? 3.418 -9.326 -2.990 1.00 97.94 207 TYR A N 1
ATOM 1575 C CA . TYR A 1 207 ? 3.449 -8.175 -3.878 1.00 97.94 207 TYR A CA 1
ATOM 1576 C C . TYR A 1 207 ? 4.775 -8.096 -4.634 1.00 97.94 207 TYR A C 1
ATOM 1578 O O . TYR A 1 207 ? 4.767 -7.913 -5.839 1.00 97.94 207 TYR A O 1
ATOM 1586 N N . ILE A 1 208 ? 5.920 -8.309 -3.994 1.00 98.25 208 ILE A N 1
ATOM 1587 C CA . ILE A 1 208 ? 7.217 -8.354 -4.683 1.00 98.25 208 ILE A CA 1
ATOM 1588 C C . ILE A 1 208 ? 7.289 -9.580 -5.599 1.00 98.25 208 ILE A C 1
ATOM 1590 O O . ILE A 1 208 ? 7.707 -9.447 -6.745 1.00 98.25 208 ILE A O 1
ATOM 1594 N N . ALA A 1 209 ? 6.794 -10.742 -5.162 1.00 98.38 209 ALA A N 1
ATOM 1595 C CA . ALA A 1 209 ? 6.761 -11.952 -5.983 1.00 98.38 209 ALA A CA 1
ATOM 1596 C C . ALA A 1 209 ? 5.949 -11.765 -7.276 1.00 98.38 209 ALA A C 1
ATOM 1598 O O . ALA A 1 209 ? 6.409 -12.155 -8.348 1.00 98.38 209 ALA A O 1
ATOM 1599 N N . LEU A 1 210 ? 4.776 -11.117 -7.219 1.00 97.75 210 LEU A N 1
ATOM 1600 C CA . LEU A 1 210 ? 4.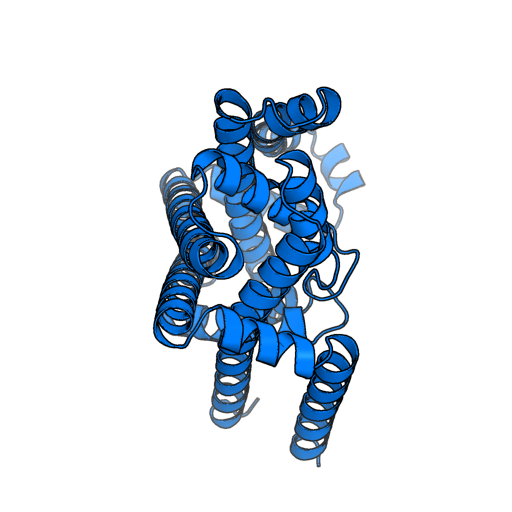003 -10.845 -8.440 1.00 97.75 210 LEU A CA 1
ATOM 1601 C C . LEU A 1 210 ? 4.757 -9.891 -9.379 1.00 97.75 210 LEU A C 1
ATOM 1603 O O . LEU A 1 210 ? 4.714 -10.072 -10.592 1.00 97.75 210 LEU A O 1
ATOM 1607 N N . HIS A 1 211 ? 5.473 -8.902 -8.834 1.00 98.06 211 HIS A N 1
ATOM 1608 C CA . HIS A 1 211 ? 6.294 -7.986 -9.627 1.00 98.06 211 HIS A CA 1
ATOM 1609 C C . HIS A 1 211 ? 7.474 -8.716 -10.260 1.00 98.06 211 HIS A C 1
ATOM 1611 O O . HIS A 1 211 ? 7.786 -8.454 -11.418 1.00 98.06 211 HIS A O 1
ATOM 1617 N N . TYR A 1 212 ? 8.076 -9.663 -9.542 1.00 98.12 212 TYR A N 1
ATOM 1618 C CA . TYR A 1 212 ? 9.161 -10.494 -10.050 1.00 98.12 212 TYR A CA 1
ATOM 1619 C C . TYR A 1 212 ? 8.696 -11.359 -11.230 1.00 98.12 212 TYR A C 1
ATOM 1621 O O . TYR A 1 212 ? 9.316 -11.357 -12.291 1.00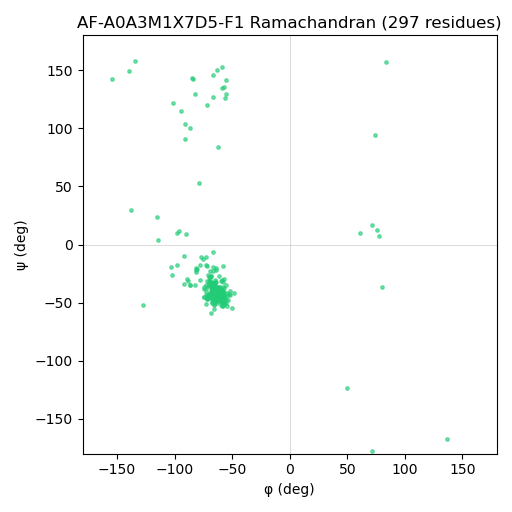 98.12 212 TYR A O 1
ATOM 1629 N N . VAL A 1 213 ? 7.526 -11.996 -11.107 1.00 97.88 213 VAL A N 1
ATOM 1630 C CA . VAL A 1 213 ? 6.908 -12.755 -12.210 1.00 97.88 213 VAL A CA 1
ATOM 1631 C C . VAL A 1 213 ? 6.685 -11.876 -13.443 1.00 97.88 213 VAL A C 1
ATOM 1633 O O . VAL A 1 213 ? 6.918 -12.319 -14.566 1.00 97.88 213 VAL A O 1
ATOM 1636 N N . VAL A 1 214 ? 6.243 -10.629 -13.261 1.00 97.31 214 VAL A N 1
ATOM 1637 C CA . VAL A 1 214 ? 5.978 -9.715 -14.381 1.00 97.31 214 VAL A CA 1
ATOM 1638 C C . VAL A 1 214 ? 7.279 -9.181 -14.998 1.00 97.31 214 VAL A C 1
ATOM 1640 O O . VAL A 1 214 ? 7.403 -9.194 -16.224 1.00 97.31 214 VAL A O 1
ATOM 1643 N N . ILE A 1 215 ? 8.263 -8.743 -14.202 1.00 96.81 215 ILE A N 1
ATOM 1644 C CA . ILE A 1 215 ? 9.510 -8.160 -14.735 1.00 96.81 215 ILE A CA 1
ATOM 1645 C C . ILE A 1 215 ? 10.339 -9.199 -15.494 1.00 96.81 215 ILE A C 1
ATOM 1647 O O . ILE A 1 215 ? 10.878 -8.873 -16.552 1.00 96.81 215 ILE A O 1
ATOM 1651 N N . LEU A 1 216 ? 10.318 -10.463 -15.052 1.00 96.81 216 LEU A N 1
ATOM 1652 C CA . LEU A 1 216 ? 10.976 -11.581 -15.733 1.00 96.81 216 LEU A CA 1
ATOM 1653 C C . LEU A 1 216 ? 10.494 -11.752 -17.181 1.00 96.81 216 LEU A C 1
ATOM 1655 O O . LEU A 1 216 ? 11.236 -12.201 -18.050 1.00 96.81 216 LEU A O 1
ATOM 1659 N N . ARG A 1 217 ? 9.238 -11.386 -17.458 1.00 96.06 217 ARG A N 1
ATOM 1660 C CA . ARG A 1 217 ? 8.650 -11.441 -18.805 1.00 96.06 217 ARG A CA 1
ATOM 1661 C C . ARG A 1 217 ? 8.861 -10.160 -19.601 1.00 96.06 217 ARG A C 1
ATOM 1663 O O . ARG A 1 217 ? 8.890 -10.196 -20.828 1.00 96.06 217 ARG A O 1
ATOM 1670 N N . VAL A 1 218 ? 8.953 -9.022 -18.920 1.00 94.06 218 VAL A N 1
ATOM 1671 C CA . VAL A 1 218 ? 9.023 -7.705 -19.563 1.00 94.06 218 VAL A CA 1
ATOM 1672 C C . VAL A 1 218 ? 10.455 -7.309 -19.927 1.00 94.06 218 VAL A C 1
ATOM 1674 O O . VAL A 1 218 ? 10.643 -6.653 -20.957 1.00 94.06 218 VAL A O 1
ATOM 1677 N N . TRP A 1 219 ? 11.419 -7.698 -19.094 1.00 94.38 219 TRP A N 1
ATOM 1678 C CA . TRP A 1 219 ? 12.835 -7.353 -19.204 1.00 94.38 219 TRP A CA 1
ATOM 1679 C C . TRP A 1 219 ? 13.731 -8.593 -19.154 1.00 94.38 219 TRP A C 1
ATOM 1681 O O . TRP A 1 219 ? 14.540 -8.792 -20.054 1.00 94.38 219 TRP A O 1
ATOM 1691 N N . GLY A 1 220 ? 13.549 -9.440 -18.141 1.00 93.31 220 GLY A N 1
ATOM 1692 C CA . GLY A 1 220 ? 14.422 -10.577 -17.868 1.00 93.31 220 GLY A CA 1
ATOM 1693 C C . GLY A 1 220 ? 14.721 -10.697 -16.379 1.00 93.31 220 GLY A C 1
ATOM 1694 O O . GLY A 1 220 ? 14.044 -10.079 -15.555 1.00 93.31 220 GLY A O 1
ATOM 1695 N N . ASP A 1 221 ? 15.710 -11.522 -16.046 1.00 92.50 221 ASP A N 1
ATOM 1696 C CA . ASP A 1 221 ? 16.109 -11.724 -14.657 1.00 92.50 221 ASP A CA 1
ATOM 1697 C C . ASP A 1 221 ? 16.728 -10.452 -14.063 1.00 92.50 221 ASP A C 1
ATOM 1699 O O . ASP A 1 221 ? 17.363 -9.652 -14.755 1.00 92.50 221 ASP A O 1
ATOM 1703 N N . MET A 1 222 ? 16.482 -10.242 -12.777 1.00 91.94 222 MET A N 1
ATOM 1704 C CA . MET A 1 222 ? 16.856 -9.037 -12.053 1.00 91.94 222 MET A CA 1
ATOM 1705 C C . MET A 1 222 ? 17.002 -9.380 -10.577 1.00 91.94 222 MET A C 1
ATOM 1707 O O . MET A 1 222 ? 16.200 -10.139 -10.036 1.00 91.94 222 MET A O 1
ATOM 1711 N N . ASP A 1 223 ? 17.985 -8.779 -9.909 1.00 93.25 223 ASP A N 1
ATOM 1712 C CA . ASP A 1 223 ? 18.139 -8.964 -8.471 1.00 93.25 223 ASP A CA 1
ATOM 1713 C C . ASP A 1 223 ? 16.849 -8.588 -7.719 1.00 93.25 223 ASP A C 1
ATOM 1715 O O . ASP A 1 223 ? 16.255 -7.516 -7.909 1.00 93.25 223 ASP A O 1
ATOM 1719 N N . ILE A 1 224 ? 16.404 -9.497 -6.850 1.00 94.19 224 ILE A N 1
ATOM 1720 C CA . ILE A 1 224 ? 15.127 -9.364 -6.151 1.00 94.19 224 ILE A CA 1
ATOM 1721 C C . ILE A 1 224 ? 15.150 -8.220 -5.134 1.00 94.19 224 ILE A C 1
ATOM 1723 O O . ILE A 1 224 ? 14.104 -7.632 -4.855 1.00 94.19 224 ILE A O 1
ATOM 1727 N N . SER A 1 225 ? 16.323 -7.871 -4.598 1.00 94.38 225 SER A N 1
ATOM 1728 C CA . SER A 1 225 ? 16.483 -6.772 -3.648 1.00 94.38 225 SER A CA 1
ATOM 1729 C C . SER A 1 225 ? 16.383 -5.425 -4.358 1.00 94.38 225 SER A C 1
ATOM 1731 O O . SER A 1 225 ? 15.616 -4.564 -3.920 1.00 94.38 225 SER A O 1
ATOM 1733 N N . SER A 1 226 ? 17.043 -5.263 -5.510 1.00 95.31 226 SER A N 1
ATOM 1734 C CA . SER A 1 226 ? 16.851 -4.092 -6.376 1.00 95.31 226 SER A CA 1
ATOM 1735 C C . SER A 1 226 ? 15.389 -3.953 -6.805 1.00 95.31 226 SER A C 1
ATOM 1737 O O . SER A 1 226 ? 14.833 -2.851 -6.776 1.00 95.31 226 SER A O 1
ATOM 1739 N N . LEU A 1 227 ? 14.721 -5.066 -7.135 1.00 97.12 227 LEU A N 1
ATOM 1740 C CA . LEU A 1 227 ? 13.302 -5.040 -7.495 1.00 97.12 227 LEU A CA 1
ATOM 1741 C C . LEU A 1 227 ? 12.442 -4.633 -6.302 1.00 97.12 227 LEU A C 1
ATOM 1743 O O . LEU A 1 227 ? 11.526 -3.827 -6.455 1.00 97.12 227 LEU A O 1
ATOM 1747 N N . ALA A 1 228 ? 12.742 -5.145 -5.110 1.00 97.62 228 ALA A N 1
ATOM 1748 C CA . ALA A 1 228 ? 12.055 -4.758 -3.889 1.00 97.62 228 ALA A CA 1
ATOM 1749 C C . ALA A 1 228 ? 12.188 -3.251 -3.630 1.00 97.62 228 ALA A C 1
ATOM 1751 O O . ALA A 1 228 ? 11.172 -2.618 -3.340 1.00 97.62 228 ALA A O 1
ATOM 1752 N N . VAL A 1 229 ? 13.372 -2.648 -3.817 1.00 97.56 229 VAL A N 1
ATOM 1753 C CA . VAL A 1 229 ? 13.546 -1.182 -3.740 1.00 97.56 229 VAL A CA 1
ATOM 1754 C C . VAL A 1 229 ? 12.649 -0.481 -4.757 1.00 97.56 229 VAL A C 1
ATOM 1756 O O . VAL A 1 229 ? 11.852 0.367 -4.371 1.00 97.56 229 VAL A O 1
ATOM 1759 N N . VAL A 1 230 ? 12.707 -0.863 -6.037 1.00 97.56 230 VAL A N 1
ATOM 1760 C CA . VAL A 1 230 ? 11.887 -0.259 -7.106 1.00 97.56 230 VAL A CA 1
ATOM 1761 C C . VAL A 1 230 ? 10.392 -0.332 -6.774 1.00 97.56 230 VAL A C 1
ATOM 1763 O O . VAL A 1 230 ? 9.671 0.665 -6.875 1.00 97.56 230 VAL A O 1
ATOM 1766 N N . VAL A 1 231 ? 9.910 -1.505 -6.361 1.00 97.19 231 VAL A N 1
ATOM 1767 C CA . VAL A 1 231 ? 8.493 -1.763 -6.078 1.00 97.19 231 VAL A CA 1
ATOM 1768 C C . VAL A 1 231 ? 8.029 -1.014 -4.838 1.00 97.19 231 VAL A C 1
ATOM 1770 O O . VAL A 1 231 ? 6.959 -0.397 -4.860 1.00 97.19 231 VAL A O 1
ATOM 1773 N N . THR A 1 232 ? 8.809 -1.042 -3.759 1.00 97.31 232 THR A N 1
ATOM 1774 C CA . THR A 1 232 ? 8.433 -0.385 -2.505 1.00 97.31 232 THR A CA 1
ATOM 1775 C C . THR A 1 232 ? 8.573 1.134 -2.585 1.00 97.31 232 THR A C 1
ATOM 1777 O O . THR A 1 232 ? 7.667 1.836 -2.137 1.00 97.31 232 THR A O 1
ATOM 1780 N N . ALA A 1 233 ? 9.599 1.657 -3.259 1.00 96.62 233 ALA A N 1
ATOM 1781 C CA . ALA A 1 233 ? 9.742 3.084 -3.537 1.00 96.62 233 ALA A CA 1
ATOM 1782 C C . ALA A 1 233 ? 8.586 3.602 -4.403 1.00 96.62 233 ALA A C 1
ATOM 1784 O O . ALA A 1 233 ? 7.937 4.588 -4.055 1.00 96.62 233 ALA A O 1
ATOM 1785 N N . THR A 1 234 ? 8.251 2.891 -5.485 1.00 95.31 234 THR A N 1
ATOM 1786 C CA . THR A 1 234 ? 7.102 3.244 -6.336 1.00 95.31 234 THR A CA 1
ATOM 1787 C C . THR A 1 234 ? 5.793 3.194 -5.550 1.00 95.31 234 THR A C 1
ATOM 1789 O O . THR A 1 234 ? 4.947 4.078 -5.696 1.00 95.31 234 THR A O 1
ATOM 1792 N N . SER A 1 235 ? 5.622 2.195 -4.678 1.00 93.94 235 SER A N 1
ATOM 1793 C CA . SER A 1 235 ? 4.440 2.089 -3.816 1.00 93.94 235 SER A CA 1
ATOM 1794 C C . SER A 1 235 ? 4.346 3.263 -2.843 1.00 93.94 235 SER A C 1
ATOM 1796 O O . SER A 1 235 ? 3.262 3.817 -2.693 1.00 93.94 235 SER A O 1
ATOM 1798 N N . LEU A 1 236 ? 5.466 3.683 -2.245 1.00 92.75 236 LEU A N 1
ATOM 1799 C CA . LEU A 1 236 ? 5.537 4.833 -1.344 1.00 92.75 236 LEU A CA 1
ATOM 1800 C C . LEU A 1 236 ? 5.151 6.135 -2.062 1.00 92.75 236 LEU A C 1
ATOM 1802 O O . LEU A 1 236 ? 4.310 6.881 -1.565 1.00 92.75 236 LEU A O 1
ATOM 1806 N N . VAL A 1 237 ? 5.693 6.376 -3.260 1.00 89.00 237 VAL A N 1
ATOM 1807 C CA . VAL A 1 237 ? 5.336 7.546 -4.087 1.00 89.00 237 VAL A CA 1
ATOM 1808 C C . VAL A 1 237 ? 3.855 7.508 -4.483 1.00 89.00 237 VAL A C 1
ATOM 1810 O O . VAL A 1 237 ? 3.174 8.530 -4.461 1.00 89.00 237 VAL A O 1
ATOM 1813 N N . SER A 1 238 ? 3.318 6.321 -4.768 1.00 85.06 238 SER A N 1
ATOM 1814 C CA . SER A 1 238 ? 1.909 6.137 -5.146 1.00 85.06 238 SER A CA 1
ATOM 1815 C C . SER A 1 238 ? 0.923 6.310 -3.989 1.00 85.06 238 SER A C 1
ATOM 1817 O O . SER A 1 238 ? -0.281 6.378 -4.226 1.00 85.06 238 SER A O 1
ATOM 1819 N N . MET A 1 239 ? 1.397 6.386 -2.739 1.00 82.88 239 MET A N 1
ATOM 1820 C CA . MET A 1 239 ? 0.546 6.754 -1.600 1.00 82.88 239 MET A CA 1
ATOM 1821 C C . MET A 1 239 ? 0.175 8.240 -1.616 1.00 82.88 239 MET A C 1
ATOM 1823 O O . MET A 1 239 ? -0.784 8.628 -0.947 1.00 82.88 239 MET A O 1
ATOM 1827 N N . ILE A 1 240 ? 0.909 9.069 -2.365 1.00 79.38 240 ILE A N 1
ATOM 1828 C CA . ILE A 1 240 ? 0.580 10.481 -2.534 1.00 79.38 240 ILE A CA 1
ATOM 1829 C C . ILE A 1 240 ? -0.665 10.561 -3.435 1.00 79.38 240 ILE A C 1
ATOM 1831 O O . ILE A 1 240 ? -0.621 10.095 -4.575 1.00 79.38 240 ILE A O 1
ATOM 1835 N N . PRO A 1 241 ? -1.785 11.146 -2.969 1.00 69.88 241 PRO A N 1
ATOM 1836 C CA . PRO A 1 241 ? -3.059 11.135 -3.686 1.00 69.88 241 PRO A CA 1
ATOM 1837 C C . PRO A 1 241 ? -3.097 12.177 -4.819 1.00 69.88 241 PRO A C 1
ATOM 1839 O O . PRO A 1 241 ? -4.004 13.004 -4.875 1.00 69.88 241 PRO A O 1
ATOM 1842 N N . VAL A 1 242 ? -2.104 12.163 -5.713 1.00 71.25 242 VAL A N 1
ATOM 1843 C CA . VAL A 1 242 ? -2.039 13.055 -6.885 1.00 71.25 242 VAL A CA 1
ATOM 1844 C 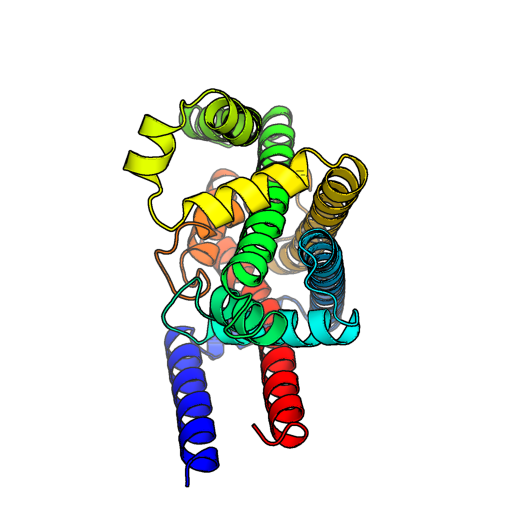C . VAL A 1 242 ? -2.887 12.551 -8.053 1.00 71.25 242 VAL A C 1
ATOM 1846 O O . VAL A 1 242 ? -3.306 13.357 -8.879 1.00 71.25 242 VAL A O 1
ATOM 1849 N N . SER A 1 243 ? -3.169 11.244 -8.130 1.00 68.88 243 SER A N 1
ATOM 1850 C CA . SER A 1 243 ? -3.996 10.657 -9.190 1.00 68.88 243 SER A CA 1
ATOM 1851 C C . SER A 1 243 ? -4.956 9.570 -8.678 1.00 68.88 243 SER A C 1
ATOM 1853 O O . SER A 1 243 ? -4.641 8.859 -7.715 1.00 68.88 243 SER A O 1
ATOM 1855 N N . PRO A 1 244 ? -6.138 9.404 -9.310 1.00 64.12 244 PRO A N 1
ATOM 1856 C CA . PRO A 1 244 ? -7.053 8.301 -9.014 1.00 64.12 244 PRO A CA 1
ATOM 1857 C C . PRO A 1 244 ? -6.356 6.946 -9.182 1.00 64.12 244 PRO A C 1
ATOM 1859 O O . PRO A 1 244 ? -5.739 6.679 -10.214 1.00 64.12 244 PRO A O 1
ATOM 1862 N N . GLY A 1 245 ? -6.405 6.105 -8.147 1.00 63.69 245 GLY A N 1
ATOM 1863 C CA . GLY A 1 245 ? -5.775 4.781 -8.148 1.00 63.69 245 GLY A CA 1
ATOM 1864 C C . GLY A 1 245 ? -4.247 4.760 -8.336 1.00 63.69 245 GLY A C 1
ATOM 1865 O O . GLY A 1 245 ? -3.693 3.681 -8.551 1.00 63.69 245 GLY A O 1
ATOM 1866 N N . GLY A 1 246 ? -3.562 5.910 -8.276 1.00 67.31 246 GLY A N 1
ATOM 1867 C CA . GLY A 1 246 ? -2.128 6.018 -8.569 1.00 67.31 246 GLY A CA 1
ATOM 1868 C C . GLY A 1 246 ? -1.773 5.864 -10.055 1.00 67.31 246 GLY A C 1
ATOM 1869 O O . GLY A 1 246 ? -0.610 5.610 -10.375 1.00 67.31 246 GLY A O 1
ATOM 1870 N N . LEU A 1 247 ? -2.753 5.998 -10.961 1.00 70.75 247 LEU A N 1
ATOM 1871 C CA . LEU A 1 247 ? -2.535 5.919 -12.409 1.00 70.75 247 LEU A CA 1
ATOM 1872 C C . LEU A 1 247 ? -1.535 6.989 -12.867 1.00 70.75 247 LEU A C 1
ATOM 1874 O O . LEU A 1 247 ? -1.602 8.143 -12.435 1.00 70.75 247 LEU A O 1
ATOM 1878 N N . GLY A 1 248 ? -0.583 6.601 -13.710 1.00 73.88 248 GLY A N 1
ATOM 1879 C CA . GLY A 1 248 ? 0.512 7.442 -14.198 1.00 73.88 248 GLY A CA 1
ATOM 1880 C C . GLY A 1 248 ? 1.667 7.590 -13.203 1.00 73.88 248 GLY A C 1
ATOM 1881 O O . GLY A 1 248 ? 2.826 7.585 -13.610 1.00 73.88 248 GLY A O 1
ATOM 1882 N N . VAL A 1 249 ? 1.379 7.665 -11.900 1.00 81.81 249 VAL A N 1
ATOM 1883 C CA . VAL A 1 249 ? 2.399 7.768 -10.840 1.00 81.81 249 VAL A CA 1
ATOM 1884 C C . VAL A 1 249 ? 3.159 6.459 -10.696 1.00 81.81 249 VAL A C 1
ATOM 1886 O O . VAL A 1 249 ? 4.381 6.466 -10.575 1.00 81.81 249 VAL A O 1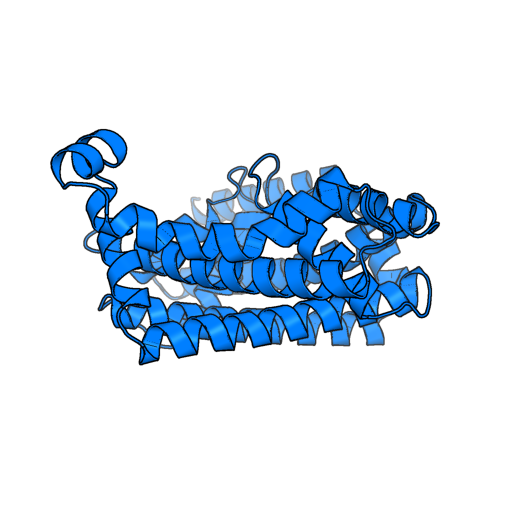
ATOM 1889 N N . ARG A 1 250 ? 2.448 5.328 -10.743 1.00 84.94 250 ARG A N 1
ATOM 1890 C CA . ARG A 1 250 ? 3.064 4.001 -10.657 1.00 84.94 250 ARG A CA 1
ATOM 1891 C C . ARG A 1 250 ? 3.944 3.716 -11.860 1.00 84.94 250 ARG A C 1
ATOM 1893 O O . ARG A 1 250 ? 5.098 3.340 -11.698 1.00 84.94 250 ARG A O 1
ATOM 1900 N N . GLU A 1 251 ? 3.412 3.908 -13.061 1.00 84.75 251 GLU A N 1
ATOM 1901 C CA . GLU A 1 251 ? 4.127 3.678 -14.315 1.00 84.75 251 GLU A CA 1
ATOM 1902 C C . GLU A 1 251 ? 5.344 4.599 -14.421 1.00 84.75 251 GLU A C 1
ATOM 1904 O O . GLU A 1 251 ? 6.431 4.133 -14.759 1.00 84.75 251 GLU A O 1
ATOM 1909 N N . GLY A 1 252 ? 5.182 5.877 -14.061 1.00 85.44 252 GLY A N 1
ATOM 1910 C CA . GLY A 1 252 ? 6.278 6.839 -13.982 1.00 85.44 252 GLY A CA 1
ATOM 1911 C C . GLY A 1 252 ? 7.319 6.464 -12.927 1.00 85.44 252 GLY A C 1
ATOM 1912 O O . GLY A 1 252 ? 8.512 6.536 -13.204 1.00 85.44 252 GLY A O 1
ATOM 1913 N N . GLY A 1 253 ? 6.888 5.998 -11.752 1.00 90.88 253 GLY A N 1
ATOM 1914 C CA . GLY A 1 253 ? 7.771 5.531 -10.683 1.00 90.88 253 GLY A CA 1
ATOM 1915 C C . GLY A 1 253 ? 8.613 4.331 -11.110 1.00 90.88 253 GLY A C 1
ATOM 1916 O O . GLY A 1 253 ? 9.836 4.373 -10.984 1.00 90.88 253 GLY A O 1
ATOM 1917 N N . TYR A 1 254 ? 7.997 3.305 -11.705 1.00 94.88 254 TYR A N 1
ATOM 1918 C CA . TYR A 1 254 ? 8.743 2.170 -12.249 1.00 94.88 254 TYR A CA 1
ATOM 1919 C C . TYR A 1 254 ? 9.706 2.604 -13.355 1.00 94.88 254 TYR A C 1
ATOM 1921 O O . TYR A 1 254 ? 10.864 2.199 -13.341 1.00 94.88 254 TYR A O 1
ATOM 1929 N N . ALA A 1 255 ? 9.254 3.444 -14.290 1.00 91.94 255 ALA A N 1
ATOM 1930 C CA . ALA A 1 255 ? 10.088 3.956 -15.371 1.00 91.94 255 ALA A CA 1
ATOM 1931 C C . ALA A 1 255 ? 11.301 4.744 -14.852 1.00 91.94 255 ALA A C 1
ATOM 1933 O O . ALA A 1 255 ? 12.404 4.570 -15.365 1.00 91.94 255 ALA A O 1
ATOM 1934 N N . PHE A 1 256 ? 11.111 5.552 -13.808 1.00 94.56 256 PHE A N 1
ATOM 1935 C CA . PHE A 1 256 ? 12.168 6.316 -13.158 1.00 94.56 256 PHE A CA 1
ATOM 1936 C C . PHE A 1 256 ? 13.153 5.413 -12.407 1.00 94.56 256 PHE A C 1
ATOM 1938 O O . PHE A 1 256 ? 14.337 5.399 -12.738 1.00 94.56 256 PHE A O 1
ATOM 1945 N N . PHE A 1 257 ? 12.692 4.616 -11.436 1.00 96.31 257 PHE A N 1
ATOM 1946 C CA . PHE A 1 257 ? 13.597 3.825 -10.595 1.00 96.31 257 PHE A CA 1
ATOM 1947 C C . PHE A 1 257 ? 14.320 2.715 -11.369 1.00 96.31 257 PHE A C 1
ATOM 1949 O O . PHE A 1 257 ? 15.475 2.435 -11.068 1.00 96.31 257 PHE A O 1
ATOM 1956 N N . LEU A 1 258 ? 13.691 2.118 -12.390 1.00 96.56 258 LEU A N 1
ATOM 1957 C CA . LEU A 1 258 ? 14.372 1.155 -13.265 1.00 96.56 258 LEU A CA 1
ATOM 1958 C C . LEU A 1 258 ? 15.416 1.842 -14.161 1.00 96.56 258 LEU A C 1
ATOM 1960 O O . LEU A 1 258 ? 16.463 1.255 -14.419 1.00 96.56 258 LEU A O 1
ATOM 1964 N N . SER A 1 259 ? 15.196 3.095 -14.578 1.00 96.44 259 SER A N 1
ATOM 1965 C CA . SER A 1 259 ? 16.196 3.835 -15.367 1.00 96.44 259 SER A CA 1
ATOM 1966 C C . SER A 1 259 ? 17.488 4.115 -14.601 1.00 96.44 259 SER A C 1
ATOM 1968 O O . SER A 1 259 ? 18.561 4.097 -15.200 1.00 96.44 259 SER A O 1
ATOM 1970 N N . LEU A 1 260 ? 17.412 4.264 -13.275 1.00 96.69 260 LEU A N 1
ATOM 1971 C CA . LEU A 1 260 ? 18.592 4.384 -12.411 1.00 96.69 260 LEU A CA 1
ATOM 1972 C C . LEU A 1 260 ? 19.432 3.094 -12.374 1.00 96.69 260 LEU A C 1
ATOM 1974 O O . LEU A 1 260 ? 20.624 3.143 -12.099 1.00 96.69 260 LEU A O 1
ATOM 1978 N N . LEU A 1 261 ? 18.824 1.950 -12.695 1.00 95.44 261 LEU A N 1
ATOM 1979 C CA . LEU A 1 261 ? 19.496 0.658 -12.868 1.00 95.44 261 LEU A CA 1
ATOM 1980 C C . LEU A 1 261 ? 19.962 0.423 -14.318 1.00 95.44 261 LEU A C 1
ATOM 1982 O O . LEU A 1 261 ? 20.343 -0.689 -14.673 1.00 95.44 261 LEU A O 1
ATOM 1986 N N . GLY A 1 262 ? 19.889 1.441 -15.182 1.00 95.25 262 GLY A N 1
ATOM 1987 C CA . GLY A 1 262 ? 20.242 1.338 -16.601 1.00 95.25 262 GLY A CA 1
ATOM 1988 C C . GLY A 1 262 ? 19.180 0.658 -17.472 1.00 95.25 262 GLY A C 1
ATOM 1989 O O . GLY A 1 262 ? 19.425 0.410 -18.653 1.00 95.25 262 GLY A O 1
ATOM 1990 N N . ILE A 1 263 ? 17.993 0.362 -16.932 1.00 95.56 263 ILE A N 1
ATOM 1991 C CA . ILE A 1 263 ? 16.908 -0.266 -17.694 1.00 95.56 263 ILE A CA 1
ATOM 1992 C C . ILE A 1 263 ? 16.156 0.817 -18.487 1.00 95.56 263 ILE A C 1
ATOM 1994 O O . ILE A 1 263 ? 15.714 1.808 -17.901 1.00 95.56 263 ILE A O 1
ATOM 1998 N N . PRO A 1 264 ? 15.939 0.648 -19.806 1.00 93.31 264 PRO A N 1
ATOM 1999 C CA . PRO A 1 264 ? 15.295 1.672 -20.623 1.00 93.31 264 PRO A CA 1
ATOM 2000 C C . PRO A 1 264 ? 13.907 2.075 -20.103 1.00 93.31 264 PRO A C 1
ATOM 2002 O O . PRO A 1 264 ? 13.058 1.226 -19.827 1.00 93.31 264 PRO A O 1
ATOM 2005 N N . THR A 1 265 ? 13.620 3.379 -20.067 1.00 87.00 265 THR A N 1
ATOM 2006 C CA . THR A 1 265 ? 12.325 3.938 -19.630 1.00 87.00 265 THR A CA 1
ATOM 2007 C C . THR A 1 265 ? 11.106 3.261 -20.284 1.00 87.00 265 THR A C 1
ATOM 2009 O O . THR A 1 265 ? 10.159 2.949 -19.556 1.00 87.00 265 THR A O 1
ATOM 2012 N N . PRO A 1 266 ? 11.095 2.935 -21.600 1.00 86.69 266 PRO A N 1
ATOM 2013 C CA . PRO A 1 266 ? 9.971 2.219 -22.213 1.00 86.69 266 PRO A CA 1
ATOM 2014 C C . PRO A 1 266 ? 9.699 0.837 -21.599 1.00 86.69 266 PRO A C 1
ATOM 2016 O O . PRO A 1 266 ? 8.549 0.403 -21.539 1.00 86.69 266 PRO A O 1
ATOM 2019 N N . VAL A 1 267 ? 10.735 0.149 -21.106 1.00 90.19 267 VAL A N 1
ATOM 2020 C CA . VAL A 1 267 ? 10.604 -1.141 -20.411 1.00 90.19 267 VAL A CA 1
ATOM 2021 C C . VAL A 1 267 ? 9.928 -0.941 -19.060 1.00 90.19 267 VAL A C 1
ATOM 2023 O O . VAL A 1 267 ? 9.000 -1.680 -18.738 1.00 90.19 267 VAL A O 1
ATOM 2026 N N . GLY A 1 268 ? 10.327 0.081 -18.298 1.00 90.56 268 GLY A N 1
ATOM 2027 C CA . GLY A 1 268 ? 9.695 0.394 -17.015 1.00 90.56 268 GLY A CA 1
ATOM 2028 C C . GLY A 1 268 ? 8.232 0.830 -17.150 1.00 90.56 268 GLY A C 1
ATOM 2029 O O . GLY A 1 268 ? 7.388 0.412 -16.356 1.00 90.56 268 GLY A O 1
ATOM 2030 N N . VAL A 1 269 ? 7.892 1.563 -18.215 1.00 87.62 269 VAL A N 1
ATOM 2031 C CA . VAL A 1 269 ? 6.492 1.872 -18.557 1.00 87.62 269 VAL A CA 1
ATOM 2032 C C . VAL A 1 269 ? 5.717 0.593 -18.894 1.00 87.62 269 VAL A C 1
ATOM 2034 O O . VAL A 1 269 ? 4.638 0.369 -18.347 1.00 87.62 269 VAL A O 1
ATOM 2037 N N . ALA A 1 270 ? 6.271 -0.286 -19.739 1.00 89.31 270 ALA A N 1
ATOM 2038 C CA . ALA A 1 270 ? 5.642 -1.567 -20.075 1.00 89.31 270 ALA A CA 1
ATOM 2039 C C . ALA A 1 270 ? 5.455 -2.466 -18.840 1.00 89.31 270 ALA A C 1
ATOM 2041 O O . ALA A 1 270 ? 4.440 -3.157 -18.720 1.00 89.31 270 ALA A O 1
ATOM 2042 N N . PHE A 1 271 ? 6.407 -2.434 -17.908 1.00 93.56 271 PHE A N 1
ATOM 2043 C CA . PHE A 1 271 ? 6.325 -3.133 -16.632 1.00 93.56 271 PHE A CA 1
ATOM 2044 C C . PHE A 1 271 ? 5.162 -2.604 -15.786 1.00 93.56 271 PHE A C 1
ATOM 2046 O O . PHE A 1 271 ? 4.299 -3.384 -15.380 1.00 93.56 271 PHE A O 1
ATOM 2053 N N . GLY A 1 272 ? 5.071 -1.283 -15.613 1.00 91.44 272 GLY A N 1
ATOM 2054 C CA . GLY A 1 272 ? 3.964 -0.644 -14.901 1.00 91.44 272 GLY A CA 1
ATOM 2055 C C . GLY A 1 272 ? 2.597 -0.971 -15.499 1.00 91.44 272 GLY A C 1
ATOM 2056 O O . GLY A 1 272 ? 1.701 -1.399 -14.773 1.00 91.44 272 GLY A O 1
ATOM 2057 N N . ILE A 1 273 ? 2.463 -0.878 -16.825 1.00 88.50 273 ILE A N 1
ATOM 2058 C CA . ILE A 1 273 ? 1.227 -1.216 -17.548 1.00 88.50 273 ILE A CA 1
ATOM 2059 C C . ILE A 1 273 ? 0.849 -2.693 -17.361 1.00 88.50 273 ILE A C 1
ATOM 2061 O O . ILE A 1 273 ? -0.324 -3.024 -17.194 1.00 88.50 273 ILE A O 1
ATOM 2065 N N . SER A 1 274 ? 1.832 -3.594 -17.353 1.00 92.19 274 SER A N 1
ATOM 2066 C CA . SER A 1 274 ? 1.594 -5.026 -17.147 1.00 92.19 274 SER A CA 1
ATOM 2067 C C . SER A 1 274 ? 1.071 -5.318 -15.738 1.00 92.19 274 SER A C 1
ATOM 2069 O O . SER A 1 274 ? 0.119 -6.082 -15.570 1.00 92.19 274 SER A O 1
ATOM 2071 N N . VAL A 1 275 ? 1.632 -4.662 -14.718 1.00 93.56 275 VAL A N 1
ATOM 2072 C CA . VAL A 1 275 ? 1.124 -4.761 -13.341 1.00 93.56 275 VAL A CA 1
ATOM 2073 C C . VAL A 1 275 ? -0.257 -4.105 -13.216 1.00 93.56 275 VAL A C 1
ATOM 2075 O O . VAL A 1 275 ? -1.134 -4.637 -12.528 1.00 93.56 275 VAL A O 1
ATOM 2078 N N . LEU A 1 276 ? -0.490 -2.982 -13.903 1.00 89.12 276 LEU A N 1
ATOM 2079 C CA . LEU A 1 276 ? -1.802 -2.341 -13.973 1.00 89.12 276 LEU A CA 1
ATOM 2080 C C . LEU A 1 276 ? -2.849 -3.289 -14.569 1.00 89.12 276 LEU A C 1
ATOM 2082 O O . LEU A 1 276 ? -3.951 -3.364 -14.034 1.00 89.12 276 LEU A O 1
ATOM 2086 N N . ALA A 1 277 ? -2.515 -4.057 -15.608 1.00 89.56 277 ALA A N 1
ATOM 2087 C CA . ALA A 1 277 ? -3.424 -5.037 -16.201 1.00 89.56 277 ALA A CA 1
ATOM 2088 C C . ALA A 1 277 ? -3.865 -6.112 -15.190 1.00 89.56 277 ALA A C 1
ATOM 2090 O O . ALA A 1 277 ? -5.052 -6.434 -15.103 1.00 89.56 277 ALA A O 1
ATOM 2091 N N . VAL A 1 278 ? -2.935 -6.619 -14.371 1.00 92.62 278 VAL A N 1
ATOM 2092 C CA . VAL A 1 278 ? -3.249 -7.564 -13.282 1.00 92.62 278 VAL A CA 1
ATOM 2093 C C . VAL A 1 278 ? -4.160 -6.907 -12.237 1.00 92.62 278 VAL A C 1
ATOM 2095 O O . VAL A 1 278 ? -5.151 -7.499 -11.806 1.00 92.62 278 VAL A O 1
ATOM 2098 N N . ASN A 1 279 ? -3.870 -5.659 -11.855 1.00 90.75 279 ASN A N 1
ATOM 2099 C CA . ASN A 1 279 ? -4.687 -4.912 -10.896 1.00 90.75 279 ASN A CA 1
ATOM 2100 C C . ASN A 1 279 ? -6.104 -4.624 -11.423 1.00 90.75 279 ASN A C 1
ATOM 2102 O O . ASN A 1 279 ? -7.085 -4.796 -10.696 1.00 90.75 279 ASN A O 1
ATOM 2106 N N . LEU A 1 280 ? -6.218 -4.225 -12.692 1.00 88.19 280 LEU A N 1
ATOM 2107 C CA . LEU A 1 280 ? -7.484 -4.008 -13.388 1.00 88.19 280 LEU A CA 1
ATOM 2108 C C . LEU A 1 280 ? -8.319 -5.286 -13.390 1.00 88.19 280 LEU A C 1
ATOM 2110 O O . LEU A 1 280 ? -9.483 -5.241 -13.001 1.00 88.19 280 LEU A O 1
ATOM 2114 N N . PHE A 1 281 ? -7.723 -6.424 -13.754 1.00 89.44 281 PHE A N 1
ATOM 2115 C CA . PHE A 1 281 ? -8.413 -7.713 -13.768 1.00 89.44 281 PHE A CA 1
ATOM 2116 C C . PHE A 1 281 ? -9.040 -8.042 -12.405 1.00 89.44 281 PHE A C 1
ATOM 2118 O O . PHE A 1 281 ? -10.241 -8.305 -12.327 1.00 89.44 281 PHE A O 1
ATOM 2125 N N . LEU A 1 282 ? -8.276 -7.939 -11.312 1.00 90.31 282 LEU A N 1
ATOM 2126 C CA . LEU A 1 282 ? -8.808 -8.200 -9.969 1.00 90.31 282 LEU A CA 1
ATOM 2127 C C . LEU A 1 282 ? -9.834 -7.154 -9.518 1.00 90.31 282 LEU A C 1
ATOM 2129 O O . LEU A 1 282 ? -10.829 -7.497 -8.879 1.00 90.31 282 LEU A O 1
ATOM 2133 N N . SER A 1 283 ? -9.620 -5.886 -9.863 1.00 88.12 283 SER A N 1
ATOM 2134 C CA . SER A 1 283 ? -10.562 -4.812 -9.538 1.00 88.12 283 SER A CA 1
ATOM 2135 C C . SER A 1 283 ? -11.911 -5.030 -10.228 1.00 88.12 283 SER A C 1
ATOM 2137 O O . SER A 1 283 ? -12.952 -4.824 -9.610 1.00 88.12 283 SER A O 1
ATOM 2139 N N . LEU A 1 284 ? -11.925 -5.521 -11.470 1.00 87.94 284 LEU A N 1
ATOM 2140 C CA . LEU A 1 284 ? -13.158 -5.884 -12.178 1.00 87.94 284 LEU A CA 1
ATOM 2141 C C . LEU A 1 284 ? -13.907 -7.032 -11.490 1.00 87.94 284 LEU A C 1
ATOM 2143 O O . LEU A 1 284 ? -15.127 -6.950 -11.332 1.00 87.94 284 LEU A O 1
ATOM 2147 N N . VAL A 1 285 ? -13.191 -8.055 -11.010 1.00 87.12 285 VAL A N 1
ATOM 2148 C CA . VAL A 1 285 ? -13.785 -9.132 -10.195 1.00 87.12 285 VAL A CA 1
ATOM 2149 C C . VAL A 1 285 ? -14.433 -8.553 -8.931 1.00 87.12 285 VAL A C 1
ATOM 2151 O O . VAL A 1 285 ? -15.570 -8.892 -8.604 1.00 87.12 285 VAL A O 1
ATOM 2154 N N . GLY A 1 286 ? -13.762 -7.617 -8.256 1.00 84.12 286 GLY A N 1
ATOM 2155 C CA . GLY A 1 286 ? -14.317 -6.905 -7.103 1.00 84.12 286 GLY A CA 1
ATOM 2156 C C . GLY A 1 286 ? -15.577 -6.093 -7.420 1.00 84.12 286 GLY A C 1
ATOM 2157 O O . GLY A 1 286 ? -16.543 -6.124 -6.656 1.00 84.12 286 GLY A O 1
ATOM 2158 N N . GLY A 1 287 ? -15.608 -5.418 -8.572 1.00 82.69 287 GLY A N 1
ATOM 2159 C CA . GLY A 1 287 ? -16.786 -4.696 -9.060 1.00 82.69 287 GLY A CA 1
ATOM 2160 C C . GLY A 1 287 ? -17.987 -5.613 -9.314 1.00 82.69 287 GLY A C 1
ATOM 2161 O O . GLY A 1 287 ? -19.114 -5.272 -8.943 1.00 82.69 287 GLY A O 1
ATOM 2162 N N . LEU A 1 288 ? -17.750 -6.806 -9.871 1.00 83.50 288 LEU A N 1
ATOM 2163 C CA . LEU A 1 288 ? -18.790 -7.819 -10.068 1.00 83.50 288 LEU A CA 1
ATOM 2164 C C . LEU A 1 288 ? -19.363 -8.300 -8.727 1.00 83.50 288 LEU A C 1
ATOM 2166 O O . LEU A 1 288 ? -20.582 -8.367 -8.563 1.00 83.50 288 LEU A O 1
ATOM 2170 N N . LEU A 1 289 ? -18.506 -8.567 -7.738 1.00 80.38 289 LEU A N 1
ATOM 2171 C CA . LEU A 1 289 ? -18.952 -8.971 -6.402 1.00 80.38 289 LEU A CA 1
ATOM 2172 C C . LEU A 1 289 ? -19.778 -7.877 -5.708 1.00 80.38 289 LEU A C 1
ATOM 2174 O O . LEU A 1 289 ? -20.802 -8.181 -5.092 1.00 80.38 289 LEU A O 1
ATOM 2178 N N . LEU A 1 290 ? -19.390 -6.604 -5.849 1.00 76.56 290 LEU A N 1
ATOM 2179 C CA . LEU A 1 290 ? -20.162 -5.470 -5.327 1.00 76.56 290 LEU A CA 1
ATOM 2180 C C . LEU A 1 290 ? -21.569 -5.410 -5.935 1.00 76.56 290 LEU A C 1
ATOM 2182 O O . LEU A 1 290 ? -22.550 -5.147 -5.230 1.00 76.56 290 LEU A O 1
ATOM 2186 N N . PHE A 1 291 ? -21.670 -5.638 -7.246 1.00 77.06 291 PHE A N 1
ATOM 2187 C CA . PHE A 1 291 ? -22.947 -5.681 -7.951 1.00 77.06 291 PHE A CA 1
ATOM 2188 C C . PHE A 1 291 ? -23.838 -6.811 -7.420 1.00 77.06 291 PHE A C 1
ATOM 2190 O O . PHE A 1 291 ? -25.014 -6.580 -7.126 1.00 77.06 291 PHE A O 1
ATOM 2197 N N . LEU A 1 292 ? -23.265 -8.001 -7.221 1.00 77.06 292 LEU A N 1
ATOM 2198 C CA . LEU A 1 292 ? -23.978 -9.160 -6.689 1.00 77.06 292 LEU A CA 1
ATOM 2199 C C . LEU A 1 292 ? -24.448 -8.939 -5.245 1.00 77.06 292 LEU A C 1
ATOM 2201 O O . LEU A 1 292 ? -25.618 -9.193 -4.960 1.00 77.06 292 LEU A O 1
ATOM 2205 N N . LEU A 1 293 ? -23.616 -8.379 -4.358 1.00 70.50 293 LEU A N 1
ATOM 2206 C CA . LEU A 1 293 ? -24.020 -8.064 -2.977 1.00 70.50 293 LEU A CA 1
ATOM 2207 C C . LEU A 1 293 ? -25.202 -7.090 -2.898 1.00 70.50 293 LEU A C 1
ATOM 2209 O O . LEU A 1 293 ? -26.093 -7.247 -2.065 1.00 70.50 293 LEU A O 1
ATOM 2213 N N . ARG A 1 294 ? -25.229 -6.073 -3.767 1.00 64.88 294 ARG A N 1
ATOM 2214 C CA . ARG A 1 294 ? -26.348 -5.116 -3.825 1.00 64.88 294 ARG A CA 1
ATOM 2215 C C . ARG A 1 294 ? -27.615 -5.708 -4.438 1.00 64.88 294 ARG A C 1
ATOM 2217 O O . ARG A 1 294 ? -28.685 -5.126 -4.293 1.00 64.88 294 ARG A O 1
ATOM 2224 N N . SER A 1 295 ? -27.508 -6.820 -5.162 1.00 58.16 295 SER A N 1
ATOM 2225 C CA . SER A 1 295 ? -28.679 -7.522 -5.691 1.00 58.16 295 SER A CA 1
ATOM 2226 C C . SER A 1 295 ? -29.386 -8.351 -4.613 1.00 58.16 295 SER A C 1
ATOM 2228 O O . SER A 1 295 ? -30.610 -8.461 -4.648 1.00 58.16 295 SER A O 1
ATOM 2230 N N . THR A 1 296 ? -28.632 -8.858 -3.631 1.00 55.00 296 THR A N 1
ATOM 2231 C CA . THR A 1 296 ? -29.123 -9.686 -2.518 1.00 55.00 296 THR A CA 1
ATOM 2232 C C . THR A 1 296 ? -29.505 -8.877 -1.282 1.00 55.00 296 THR A C 1
ATOM 2234 O O . THR A 1 296 ? -30.482 -9.219 -0.619 1.00 55.00 296 THR A O 1
ATOM 2237 N N . GLN A 1 297 ? -28.812 -7.775 -0.982 1.00 45.91 297 GLN A N 1
ATOM 2238 C CA . GLN A 1 297 ? -29.253 -6.832 0.046 1.00 45.91 297 GLN A CA 1
ATOM 2239 C C . GLN A 1 297 ? -30.134 -5.746 -0.580 1.00 45.91 297 GLN A C 1
ATOM 2241 O O . GLN A 1 297 ? -29.635 -4.824 -1.225 1.00 45.91 297 GLN A O 1
ATOM 2246 N N . LYS A 1 298 ? -31.457 -5.849 -0.379 1.00 32.12 298 LYS A N 1
ATOM 2247 C CA . LYS A 1 298 ? -32.393 -4.723 -0.532 1.00 32.12 298 LYS A CA 1
ATOM 2248 C C . LYS A 1 298 ? -32.015 -3.635 0.488 1.00 32.12 298 LYS A C 1
ATOM 2250 O O . LYS A 1 298 ? -32.556 -3.614 1.587 1.00 32.12 298 LYS A O 1
ATOM 2255 N N . ILE A 1 299 ? -31.056 -2.786 0.131 1.00 37.44 299 ILE A N 1
ATOM 2256 C CA . ILE A 1 299 ? -30.847 -1.459 0.727 1.00 37.44 299 ILE A CA 1
ATOM 2257 C C . ILE A 1 299 ? -31.570 -0.442 -0.153 1.00 37.44 299 ILE A C 1
ATOM 2259 O O . ILE A 1 299 ? -31.375 -0.500 -1.394 1.00 37.44 299 ILE A O 1
#

Mean predicted aligned error: 6.08 Å

Sequence (299 aa):
MKKVLKLAAGLVILSVLVALSGPGRVLEGMKKVGPGAFSLAALLYLSGQTVCSYRWMVTSRALGVERPFAVHVVLYLSGMFLNLFLPTAVGGDLGRAYLLAGRERWQMGFASVVGERYAGFVVLSFILSACSLFNGDFLPDGVRLFFLSAFPLSLAIPVIYTRLGMPLKRRFLGEKLEVFDAVGRLFTRGDVAGKALGSSLVFYLLYIALHYVVILRVWGDMDISSLAVVVTATSLVSMIPVSPGGLGVREGGYAFFLSLLGIPTPVGVAFGISVLAVNLFLSLVGGLLLFLLRSTQKI

Secondary structure (DSSP, 8-state):
-HHHHHHHHHHHHHHHHHHHH-HHHHHHHHHHH-HHHHHHHHHHHHHHHHHHHHHHHHHHHHTT----HHHHHHHHHHHHHHHHHSSSTTHHHHHHHHHHHTTTTHHHHHHHHHHHHHHHHHHHHHHHHHHHHHH-TTS-HHHHHHHHHHHHHHHHHHHHHHHS-HHHHHHHHGGGHHHHHHHHHHHHSHHHHHHHHHHHHHHHHHHHHHHHHHHHHHT----HHHHHHHHHHHHHHHTSTTSGGGTTHHHHHHHHHHHTTT--HHHHHHHHHHHHHHHHHHHHHHHHHHHHHHHHS--